Protein AF-A0AAV2HX34-F1 (afdb_monomer_lite)

InterPro domains:
  IPR000832 GPCR, family 2, secretin-like [PF00002] (2-181)
  IPR017981 GPCR, family 2-like, 7TM [PS50261] (1-190)
  IPR053231 G-protein coupled receptor LN-TM7 [PTHR45902] (2-194)

Secondary structure (DSSP, 8-state):
-HHHHHHHHHHHHHHHHHHHHHHHHHHHHHHH-------S--HHHHHHHHHHHHHHHHHHHHHHHHHHHHHHTTTS--SBSSSSSSB--HHHHIIIIIHHHHHHHHHHHHHHHHHHHHHHHHHHHTTS--S-HHHHHHHHHHHHHHHHHHHHHHHHHHHHHTT-HHHHHHHHHHHHTHHHHHHHHHTSSTTT--

Structure (mmCIF, N/CA/C/O backbone):
data_AF-A0AAV2HX34-F1
#
_entry.id   AF-A0AAV2HX34-F1
#
loop_
_atom_site.group_PDB
_atom_site.id
_atom_site.type_symbol
_atom_site.label_atom_id
_atom_site.label_alt_id
_atom_site.label_comp_id
_atom_site.label_asym_id
_atom_site.label_entity_id
_atom_site.label_seq_id
_atom_site.pdbx_PDB_ins_code
_atom_site.Cartn_x
_atom_site.Cartn_y
_atom_site.Cartn_z
_atom_site.occupancy
_atom_site.B_iso_or_equiv
_atom_site.auth_seq_id
_atom_site.auth_comp_id
_atom_site.auth_asym_id
_atom_site.auth_atom_id
_atom_site.pdbx_PDB_model_num
ATOM 1 N N . MET A 1 1 ? 6.756 8.161 -22.884 1.00 75.00 1 MET A N 1
ATOM 2 C CA . MET A 1 1 ? 5.366 8.133 -22.353 1.00 75.00 1 MET A CA 1
ATOM 3 C C . MET A 1 1 ? 5.135 6.913 -21.465 1.00 75.00 1 MET A C 1
ATOM 5 O O . MET A 1 1 ? 4.803 7.087 -20.305 1.00 75.00 1 MET A O 1
ATOM 9 N N . CYS A 1 2 ? 5.397 5.707 -21.969 1.00 82.25 2 CYS A N 1
ATOM 10 C CA . CYS A 1 2 ? 5.364 4.424 -21.249 1.00 82.25 2 CYS A CA 1
ATOM 11 C C . CYS A 1 2 ? 6.091 4.446 -19.879 1.00 82.25 2 CYS A C 1
ATOM 13 O O . CYS A 1 2 ? 5.471 4.197 -18.849 1.00 82.25 2 CYS A O 1
ATOM 15 N N . THR A 1 3 ? 7.343 4.914 -19.836 1.00 80.31 3 THR A N 1
ATOM 16 C CA . THR A 1 3 ? 8.141 5.078 -18.604 1.00 80.31 3 THR A CA 1
ATOM 17 C C . THR A 1 3 ? 7.478 5.967 -17.545 1.00 80.31 3 THR A C 1
ATOM 19 O O . THR A 1 3 ? 7.478 5.640 -16.362 1.00 80.31 3 THR A O 1
ATOM 22 N N . PHE A 1 4 ? 6.881 7.091 -17.962 1.00 83.00 4 PHE A N 1
ATOM 23 C CA . PHE A 1 4 ? 6.213 8.021 -17.050 1.00 83.00 4 PHE A CA 1
ATOM 24 C C . PHE A 1 4 ? 4.992 7.369 -16.393 1.00 83.00 4 PHE A C 1
ATOM 26 O O . PHE A 1 4 ? 4.792 7.516 -15.187 1.00 83.00 4 PHE A O 1
ATOM 33 N N . PHE A 1 5 ? 4.211 6.597 -17.157 1.00 85.25 5 PHE A N 1
ATOM 34 C CA . PHE A 1 5 ? 3.092 5.830 -16.610 1.00 85.25 5 PHE A CA 1
ATOM 35 C C . PHE A 1 5 ? 3.563 4.731 -15.651 1.00 85.25 5 PHE A C 1
ATOM 37 O O . PHE A 1 5 ? 2.946 4.551 -14.601 1.00 85.25 5 PHE A O 1
ATOM 44 N N . GLY A 1 6 ? 4.674 4.052 -15.951 1.00 83.50 6 GLY A N 1
ATOM 45 C CA . GLY A 1 6 ? 5.282 3.056 -15.064 1.00 83.50 6 GLY A CA 1
ATOM 46 C C . GLY A 1 6 ? 5.718 3.639 -13.722 1.00 83.50 6 GLY A C 1
ATOM 47 O O . GLY A 1 6 ? 5.303 3.156 -12.669 1.00 83.50 6 GLY A O 1
ATOM 48 N N . MET A 1 7 ? 6.484 4.732 -13.761 1.00 83.44 7 MET A N 1
ATOM 49 C CA . MET A 1 7 ? 6.918 5.464 -12.565 1.00 83.44 7 MET A CA 1
ATOM 50 C C . MET A 1 7 ? 5.727 5.980 -11.752 1.00 83.44 7 MET A C 1
ATOM 52 O O . MET A 1 7 ? 5.684 5.793 -10.537 1.00 83.44 7 MET A O 1
ATOM 56 N N . SER A 1 8 ? 4.735 6.580 -12.418 1.00 86.19 8 SER A N 1
ATOM 57 C CA . SER A 1 8 ? 3.526 7.084 -11.756 1.00 86.19 8 SER A CA 1
ATOM 58 C C . SER A 1 8 ? 2.742 5.959 -11.085 1.00 86.19 8 SER A C 1
ATOM 60 O O . SER A 1 8 ? 2.299 6.105 -9.949 1.00 86.19 8 SER A O 1
ATOM 62 N N . THR A 1 9 ? 2.606 4.812 -11.753 1.00 85.69 9 THR A N 1
ATOM 63 C CA . THR A 1 9 ? 1.912 3.645 -11.199 1.00 85.69 9 THR A CA 1
ATOM 64 C C . THR A 1 9 ? 2.647 3.118 -9.972 1.00 85.69 9 THR A C 1
ATOM 66 O O . THR A 1 9 ? 2.028 2.960 -8.921 1.00 85.69 9 THR A O 1
ATOM 69 N N . HIS A 1 10 ? 3.967 2.925 -10.057 1.00 85.31 10 HIS A N 1
ATOM 70 C CA . HIS A 1 10 ? 4.764 2.453 -8.923 1.00 85.31 10 HIS A CA 1
ATOM 71 C C . HIS A 1 10 ? 4.657 3.402 -7.719 1.00 85.31 10 HIS A C 1
ATOM 73 O O . HIS A 1 10 ? 4.430 2.971 -6.588 1.00 85.31 10 HIS A O 1
ATOM 79 N N . PHE A 1 11 ? 4.731 4.709 -7.973 1.00 88.38 11 PHE A N 1
ATOM 80 C CA . PHE A 1 11 ? 4.554 5.733 -6.952 1.00 88.38 11 PHE A CA 1
ATOM 81 C C . PHE A 1 11 ? 3.181 5.656 -6.273 1.00 88.38 11 PHE A C 1
ATOM 83 O O . PHE A 1 11 ? 3.107 5.652 -5.046 1.00 88.38 11 PHE A O 1
ATOM 90 N N . MET A 1 12 ? 2.096 5.561 -7.048 1.00 87.56 12 MET A N 1
ATOM 91 C CA . MET A 1 12 ? 0.729 5.490 -6.514 1.00 87.56 12 MET A CA 1
ATOM 92 C C . MET A 1 12 ? 0.505 4.242 -5.654 1.00 87.56 12 MET A C 1
ATOM 94 O O . MET A 1 12 ? -0.163 4.306 -4.622 1.00 87.56 12 MET A O 1
ATOM 98 N N . TRP A 1 13 ? 1.106 3.117 -6.038 1.00 85.06 13 TRP A N 1
ATOM 99 C CA . TRP A 1 13 ? 1.072 1.883 -5.257 1.00 85.06 13 TRP A CA 1
ATOM 100 C C . TRP A 1 13 ? 1.779 2.029 -3.907 1.00 85.06 13 TRP A C 1
ATOM 102 O O . TRP A 1 13 ? 1.183 1.778 -2.857 1.00 85.06 13 TRP A O 1
ATOM 112 N N . LEU A 1 14 ? 3.023 2.510 -3.920 1.00 84.75 14 LEU A N 1
ATOM 113 C CA . LEU A 1 14 ? 3.790 2.784 -2.703 1.00 84.75 14 LEU A CA 1
ATOM 114 C C . LEU A 1 14 ? 3.093 3.801 -1.800 1.00 84.75 14 LEU A C 1
ATOM 116 O O . LEU A 1 14 ? 3.057 3.647 -0.581 1.00 84.75 14 LEU A O 1
ATOM 120 N N . TRP A 1 15 ? 2.500 4.830 -2.393 1.00 89.44 15 TRP A N 1
ATOM 121 C CA . TRP A 1 15 ? 1.710 5.811 -1.670 1.00 89.44 15 TRP A CA 1
ATOM 122 C C . TRP A 1 15 ? 0.535 5.156 -0.947 1.00 89.44 15 TRP A C 1
ATOM 124 O O . TRP A 1 15 ? 0.342 5.373 0.252 1.00 89.44 15 TRP A O 1
ATOM 134 N N . MET A 1 16 ? -0.238 4.320 -1.644 1.00 84.62 16 MET A N 1
ATOM 135 C CA . MET A 1 16 ? -1.364 3.611 -1.041 1.00 84.62 16 MET A CA 1
ATOM 136 C C . MET A 1 16 ? -0.919 2.716 0.121 1.00 84.62 16 MET A C 1
ATOM 138 O O . MET A 1 16 ? -1.566 2.683 1.173 1.00 84.62 16 MET A O 1
ATOM 142 N N . PHE A 1 17 ? 0.223 2.051 -0.025 1.00 82.25 17 PHE A N 1
ATOM 143 C CA . PHE A 1 17 ? 0.835 1.249 1.029 1.00 82.25 17 PHE A CA 1
ATOM 144 C C . PHE A 1 17 ? 1.192 2.078 2.260 1.00 82.25 17 PHE A C 1
ATOM 146 O O . PHE A 1 17 ? 0.799 1.721 3.375 1.00 82.25 17 PHE A O 1
ATOM 153 N N . VAL A 1 18 ? 1.862 3.218 2.076 1.00 85.12 18 VAL A N 1
ATOM 154 C CA . VAL A 1 18 ? 2.224 4.102 3.190 1.00 85.12 18 VAL A CA 1
ATOM 155 C C . VAL A 1 18 ? 0.982 4.611 3.916 1.00 85.12 18 VAL A C 1
ATOM 157 O O . VAL A 1 18 ? 0.938 4.570 5.145 1.00 85.12 18 VAL A O 1
ATOM 160 N N . TRP A 1 19 ? -0.062 5.019 3.192 1.00 85.69 19 TRP A N 1
ATOM 161 C CA . TRP A 1 19 ? -1.316 5.443 3.821 1.00 85.69 19 TRP A CA 1
ATOM 162 C C . TRP A 1 19 ? -1.995 4.324 4.590 1.00 85.69 19 TRP A C 1
ATOM 164 O O . TRP A 1 19 ? -2.431 4.533 5.721 1.00 85.69 19 TRP A O 1
ATOM 174 N N . THR A 1 20 ? -2.019 3.120 4.026 1.00 79.12 20 THR A N 1
ATOM 175 C CA . THR A 1 20 ? -2.570 1.949 4.707 1.00 79.12 20 THR A CA 1
ATOM 176 C C . THR A 1 20 ? -1.810 1.666 6.008 1.00 79.12 20 THR A C 1
ATOM 178 O O . THR A 1 20 ? -2.428 1.449 7.052 1.00 79.12 20 THR A O 1
ATOM 181 N N . PHE A 1 21 ? -0.477 1.755 5.987 1.00 80.25 21 PHE A N 1
ATOM 182 C CA . PHE A 1 21 ? 0.357 1.609 7.179 1.00 80.25 21 PHE A CA 1
ATOM 183 C C . PHE A 1 21 ? 0.103 2.713 8.218 1.00 80.25 21 PHE A C 1
ATOM 185 O O . PHE A 1 21 ? -0.076 2.414 9.399 1.00 80.25 21 PHE A O 1
ATOM 192 N N . ILE A 1 22 ? 0.029 3.982 7.799 1.00 82.25 22 ILE A N 1
ATOM 193 C CA . ILE A 1 22 ? -0.263 5.126 8.680 1.00 82.25 22 ILE A CA 1
ATOM 194 C C . ILE A 1 22 ? -1.635 4.969 9.344 1.00 82.25 22 ILE A C 1
ATOM 196 O O . ILE A 1 22 ? -1.757 5.183 10.556 1.00 82.25 22 ILE A O 1
ATOM 200 N N . CYS A 1 23 ? -2.664 4.578 8.586 1.00 77.31 23 CYS A N 1
ATOM 201 C CA . CYS A 1 23 ? -4.001 4.311 9.113 1.00 77.31 23 CYS A CA 1
ATOM 202 C C . CYS A 1 23 ? -3.958 3.216 10.186 1.00 77.31 23 CYS A C 1
ATOM 204 O O . CYS A 1 23 ? -4.472 3.404 11.290 1.00 77.31 23 CYS A O 1
ATOM 206 N N . SER A 1 24 ? -3.267 2.115 9.904 1.00 74.38 24 SER A N 1
ATOM 207 C CA . SER A 1 24 ? -3.097 0.992 10.825 1.00 74.38 24 SER A CA 1
ATOM 208 C C . SER A 1 24 ? -2.296 1.343 12.082 1.00 74.38 24 SER A C 1
ATOM 210 O O . SER A 1 24 ? -2.693 0.986 13.192 1.00 74.38 24 SER A O 1
ATOM 212 N N . ALA A 1 25 ? -1.217 2.116 11.957 1.00 75.81 25 ALA A N 1
ATOM 213 C CA . ALA A 1 25 ? -0.435 2.601 13.092 1.00 75.81 25 ALA A CA 1
ATOM 214 C C . ALA A 1 25 ? -1.239 3.574 13.969 1.00 75.81 25 ALA A C 1
ATOM 216 O O . ALA A 1 25 ? -1.203 3.487 15.199 1.00 75.81 25 ALA A O 1
ATOM 217 N N . SER A 1 26 ? -1.998 4.480 13.349 1.00 76.00 26 SER A N 1
ATOM 218 C CA . SER A 1 26 ? -2.889 5.406 14.058 1.00 76.00 26 SER A CA 1
ATOM 219 C C . SER A 1 26 ? -3.957 4.639 14.834 1.00 76.00 26 SER A C 1
ATOM 221 O O . SER A 1 26 ? -4.207 4.921 16.005 1.00 76.00 26 SER A O 1
ATOM 223 N N . MET A 1 27 ? -4.515 3.599 14.216 1.00 69.25 27 MET A N 1
ATOM 224 C CA . MET A 1 27 ? -5.469 2.698 14.845 1.00 69.25 27 MET A CA 1
ATOM 225 C C . MET A 1 27 ? -4.840 1.950 16.032 1.00 69.25 27 MET A C 1
ATOM 227 O O . MET A 1 27 ? -5.397 1.964 17.130 1.00 69.25 27 MET A O 1
ATOM 231 N N . PHE A 1 28 ? -3.649 1.365 15.865 1.00 69.62 28 PHE A N 1
ATOM 232 C CA . PHE A 1 28 ? -2.922 0.698 16.951 1.00 69.62 28 PHE A CA 1
ATOM 233 C C . PHE A 1 28 ? -2.648 1.635 18.133 1.00 69.62 28 PHE A C 1
ATOM 235 O O . PHE A 1 28 ? -2.811 1.238 19.287 1.00 69.62 28 PHE A O 1
ATOM 242 N N . ARG A 1 29 ? -2.289 2.897 17.868 1.00 70.12 29 ARG A N 1
ATOM 243 C CA . ARG A 1 29 ? -2.102 3.911 18.916 1.00 70.12 29 ARG A CA 1
ATOM 244 C C . ARG A 1 29 ? -3.389 4.162 19.695 1.00 70.12 29 ARG A C 1
ATOM 246 O O . ARG A 1 29 ? -3.337 4.160 20.919 1.00 70.12 29 ARG A O 1
ATOM 253 N N . VAL A 1 30 ? -4.532 4.293 19.019 1.00 66.81 30 VAL A N 1
ATOM 254 C CA . VAL A 1 30 ? -5.846 4.431 19.679 1.00 66.81 30 VAL A CA 1
ATOM 255 C C . VAL A 1 30 ? -6.183 3.197 20.530 1.00 66.81 30 VAL A C 1
ATOM 257 O O . VAL A 1 30 ? -6.793 3.322 21.589 1.00 66.81 30 VAL A O 1
ATOM 260 N N . PHE A 1 31 ? -5.757 2.000 20.118 1.00 60.56 31 PHE A N 1
ATOM 261 C CA . PHE A 1 31 ? -5.993 0.766 20.875 1.00 60.56 31 PHE A CA 1
ATOM 262 C C . PHE A 1 31 ? -5.104 0.563 22.096 1.00 60.56 31 PHE A C 1
ATOM 264 O O . PHE A 1 31 ? -5.559 -0.044 23.078 1.00 60.56 31 PHE A O 1
ATOM 271 N N . THR A 1 32 ? -3.839 0.959 21.984 1.00 63.44 32 THR A N 1
ATOM 272 C CA . THR A 1 32 ? -2.785 0.663 22.960 1.00 63.44 32 THR A CA 1
ATOM 273 C C . THR A 1 32 ? -2.617 1.800 23.957 1.00 63.44 32 THR A C 1
ATOM 275 O O . THR A 1 32 ? -2.363 1.549 25.135 1.00 63.44 32 THR A O 1
ATOM 278 N N . ALA A 1 33 ? -2.833 3.048 23.539 1.00 55.84 33 ALA A N 1
ATOM 279 C CA . ALA A 1 33 ? -2.846 4.166 24.463 1.00 55.84 33 ALA A CA 1
ATOM 280 C C . ALA A 1 33 ? -4.128 4.117 25.311 1.00 55.84 33 ALA A C 1
ATOM 282 O O . ALA A 1 33 ? -5.221 4.420 24.837 1.00 55.84 33 ALA A O 1
ATOM 283 N N . LYS A 1 34 ? -3.997 3.781 26.603 1.00 46.34 34 LYS A N 1
ATOM 284 C CA . LYS A 1 34 ? -4.930 4.296 27.616 1.00 46.34 34 LYS A CA 1
ATOM 285 C C . LYS A 1 34 ? -4.840 5.812 27.510 1.00 46.34 34 LYS A C 1
ATOM 287 O O . LYS A 1 34 ? -3.775 6.346 27.794 1.00 46.34 34 LYS A O 1
ATOM 292 N N . THR A 1 35 ? -5.900 6.450 27.021 1.00 49.56 35 THR A N 1
ATOM 293 C CA . THR A 1 35 ? -6.101 7.896 26.882 1.00 49.56 35 THR A CA 1
ATOM 294 C C . THR A 1 35 ? -5.037 8.729 27.597 1.00 49.56 35 THR A C 1
ATOM 296 O O . THR A 1 35 ? -5.193 9.081 28.762 1.00 49.56 35 THR A O 1
ATOM 299 N N . ARG A 1 36 ? -3.948 9.066 26.906 1.00 40.72 36 ARG A N 1
ATOM 300 C CA . ARG A 1 36 ? -3.161 10.231 27.285 1.00 40.72 36 ARG A CA 1
ATOM 301 C C . ARG A 1 36 ? -3.469 11.255 26.225 1.00 40.72 36 ARG A C 1
ATOM 303 O O . ARG A 1 36 ? -3.027 11.116 25.090 1.00 40.72 36 ARG A O 1
ATOM 310 N N . SER A 1 37 ? -4.322 12.200 26.615 1.00 48.31 37 SER A N 1
ATOM 311 C CA . SER A 1 37 ? -4.461 13.510 25.994 1.00 48.31 37 SER A CA 1
ATOM 312 C C . SER A 1 37 ? -3.089 13.937 25.469 1.00 48.31 37 SER A C 1
ATOM 314 O O . SER A 1 37 ? -2.202 14.317 26.234 1.00 48.31 37 SER A O 1
ATOM 316 N N . SER A 1 38 ? -2.865 13.737 24.172 1.00 44.16 38 SER A N 1
ATOM 317 C CA . SER A 1 38 ? -1.790 14.415 23.473 1.00 44.16 38 SER A CA 1
ATOM 318 C C . SER A 1 38 ? -2.311 15.829 23.372 1.00 44.16 38 SER A C 1
ATOM 320 O O . SER A 1 38 ? -3.324 16.043 22.707 1.00 44.16 38 SER A O 1
ATOM 322 N N . GLY A 1 39 ? -1.695 16.730 24.136 1.00 47.06 39 GLY A N 1
ATOM 323 C CA . GLY A 1 39 ? -2.129 18.110 24.287 1.00 47.06 39 GLY A CA 1
ATOM 324 C C . GLY A 1 39 ? -2.400 18.787 22.949 1.00 47.06 39 GLY A C 1
ATOM 325 O O . GLY A 1 39 ? -1.987 18.296 21.900 1.00 47.06 39 GLY A O 1
ATOM 326 N N . ALA A 1 40 ? -3.093 19.921 23.027 1.00 46.84 40 ALA A N 1
ATOM 327 C CA . ALA A 1 40 ? -3.495 20.814 21.943 1.00 46.84 40 ALA A CA 1
ATOM 328 C C . ALA A 1 40 ? -2.313 21.403 21.130 1.00 46.84 40 ALA A C 1
ATOM 330 O O . ALA A 1 40 ? -2.232 22.601 20.889 1.00 46.84 40 ALA A O 1
ATOM 331 N N . GLY A 1 41 ? -1.366 20.566 20.715 1.00 61.41 41 GLY A N 1
ATOM 332 C CA . GLY A 1 41 ? -0.416 20.836 19.659 1.00 61.41 41 GLY A CA 1
ATOM 333 C C . GLY A 1 41 ? -1.135 20.726 18.322 1.00 61.41 41 GLY A C 1
ATOM 334 O O . GLY A 1 41 ? -1.946 19.827 18.103 1.00 61.41 41 GLY A O 1
ATOM 335 N N . ASN A 1 42 ? -0.842 21.683 17.452 1.00 73.56 42 ASN A N 1
ATOM 336 C CA . ASN A 1 42 ? -1.535 21.974 16.205 1.00 73.56 42 ASN A CA 1
ATOM 337 C C . ASN A 1 42 ? -1.764 20.704 15.347 1.00 73.56 42 ASN A C 1
ATOM 339 O O . ASN A 1 42 ? -0.855 20.235 14.656 1.00 73.56 42 ASN A O 1
ATOM 343 N N . ALA A 1 43 ? -2.973 20.125 15.403 1.00 75.44 43 ALA A N 1
ATOM 344 C CA . ALA A 1 43 ? -3.340 18.890 14.698 1.00 75.44 43 ALA A CA 1
ATOM 345 C C . ALA A 1 43 ? -3.067 18.993 13.189 1.00 75.44 43 ALA A C 1
ATOM 347 O O . ALA A 1 43 ? -2.610 18.036 12.564 1.00 75.44 43 ALA A O 1
ATOM 348 N N . THR A 1 44 ? -3.239 20.193 12.635 1.00 77.31 44 THR A N 1
ATOM 349 C CA . THR A 1 44 ? -2.895 20.551 11.259 1.00 77.31 44 THR A CA 1
ATOM 350 C C . THR A 1 44 ? -1.421 20.295 10.950 1.00 77.31 44 THR A C 1
ATOM 352 O O . THR A 1 44 ? -1.104 19.677 9.941 1.00 77.31 44 THR A O 1
ATOM 355 N N . THR A 1 45 ? -0.496 20.680 11.835 1.00 82.06 45 THR A N 1
ATOM 356 C CA . THR A 1 45 ? 0.944 20.439 11.643 1.00 82.06 45 THR A CA 1
ATOM 357 C C . THR A 1 45 ? 1.283 18.949 11.683 1.00 82.06 45 THR A C 1
ATOM 359 O O . THR A 1 45 ? 2.140 18.495 10.929 1.00 82.06 45 THR A O 1
ATOM 362 N N . HIS A 1 46 ? 0.611 18.167 12.533 1.00 81.62 46 HIS A N 1
ATOM 363 C CA . HIS A 1 46 ? 0.798 16.715 12.575 1.00 81.62 46 HIS A CA 1
ATOM 364 C C . HIS A 1 46 ? 0.271 16.036 11.302 1.00 81.62 46 HIS A C 1
ATOM 366 O O . HIS A 1 46 ? 0.951 15.177 10.742 1.00 81.62 46 HIS A O 1
ATOM 372 N N . LEU A 1 47 ? -0.900 16.453 10.809 1.00 82.62 47 LEU A N 1
ATOM 373 C CA . LEU A 1 47 ? -1.460 15.968 9.546 1.00 82.62 47 LEU A CA 1
ATOM 374 C C . LEU A 1 47 ? -0.560 16.317 8.359 1.00 82.62 47 LEU A C 1
ATOM 376 O O . LEU A 1 47 ? -0.233 15.429 7.579 1.00 82.62 47 LEU A O 1
ATOM 380 N N . ILE A 1 48 ? -0.091 17.566 8.264 1.00 84.69 48 ILE A N 1
ATOM 381 C CA . ILE A 1 48 ? 0.842 17.991 7.211 1.00 84.69 48 ILE A CA 1
ATOM 382 C C . ILE A 1 48 ? 2.108 17.134 7.253 1.00 84.69 48 ILE A C 1
ATOM 384 O O . ILE A 1 48 ? 2.501 16.598 6.227 1.00 84.69 48 ILE A O 1
ATOM 388 N N . LYS A 1 49 ? 2.705 16.913 8.433 1.00 86.56 49 LYS A N 1
ATOM 389 C CA . LYS A 1 49 ? 3.890 16.049 8.562 1.00 86.56 49 LYS A CA 1
ATOM 390 C C . LYS A 1 49 ? 3.638 14.621 8.073 1.00 86.56 49 LYS A C 1
ATOM 392 O O . LYS A 1 49 ? 4.499 14.070 7.396 1.00 86.56 49 LYS A O 1
ATOM 3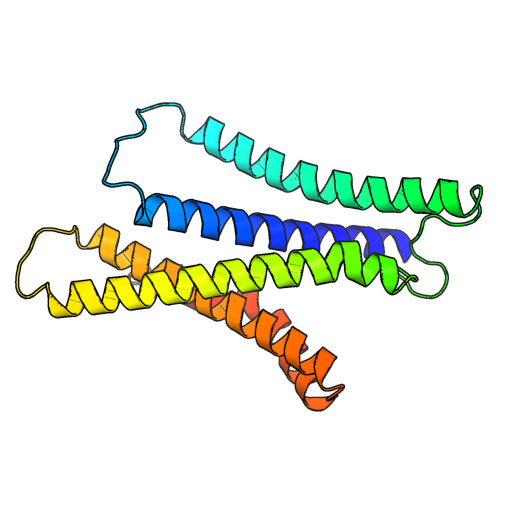97 N N . LEU A 1 50 ? 2.486 14.026 8.394 1.00 85.62 50 LEU A N 1
ATOM 398 C CA . LEU A 1 50 ? 2.131 12.683 7.919 1.00 85.62 50 LEU A CA 1
ATOM 399 C C . LEU A 1 50 ? 1.944 12.641 6.401 1.00 85.62 50 LEU A C 1
ATOM 401 O O . LEU A 1 50 ? 2.463 11.734 5.757 1.00 85.62 50 LEU A O 1
ATOM 405 N N . VAL A 1 51 ? 1.253 13.632 5.831 1.00 87.62 51 VAL A N 1
ATOM 406 C CA . VAL A 1 51 ? 1.057 13.752 4.380 1.00 87.62 51 VAL A CA 1
ATOM 407 C C . VAL A 1 51 ? 2.405 13.925 3.680 1.00 87.62 51 VAL A C 1
ATOM 409 O O . VAL A 1 51 ? 2.716 13.166 2.765 1.00 87.62 51 VAL A O 1
ATOM 412 N N . THR A 1 52 ? 3.252 14.841 4.152 1.00 87.19 52 THR A N 1
ATOM 413 C CA . THR A 1 52 ? 4.602 15.046 3.611 1.00 87.19 52 THR A CA 1
ATOM 414 C C . THR A 1 52 ? 5.443 13.774 3.714 1.00 87.19 52 THR A C 1
ATOM 416 O O . THR A 1 52 ? 6.093 13.396 2.746 1.00 87.19 52 THR A O 1
ATOM 419 N N . LEU A 1 53 ? 5.402 13.057 4.841 1.00 86.69 53 LEU A N 1
ATOM 420 C CA . LEU A 1 53 ? 6.123 11.790 4.989 1.00 86.69 53 LEU A CA 1
ATOM 421 C C . LEU A 1 53 ? 5.603 10.721 4.013 1.00 86.69 53 LEU A C 1
ATOM 423 O O . LEU A 1 53 ? 6.398 9.990 3.425 1.00 86.69 53 LEU A O 1
ATOM 427 N N . SER A 1 54 ? 4.282 10.669 3.805 1.00 88.50 54 SER A N 1
ATOM 428 C CA . SER A 1 54 ? 3.641 9.737 2.869 1.00 88.50 54 SER A CA 1
ATOM 429 C C . SER A 1 54 ? 3.976 9.998 1.404 1.00 88.50 54 SER A C 1
ATOM 431 O O . SER A 1 54 ? 3.907 9.080 0.601 1.00 88.50 54 SER A O 1
ATOM 433 N N . LEU A 1 55 ? 4.362 11.233 1.083 1.00 89.31 55 LEU A N 1
ATOM 434 C CA . LEU A 1 55 ? 4.817 11.693 -0.228 1.00 89.31 55 LEU A CA 1
ATOM 435 C C . LEU A 1 55 ? 6.293 11.380 -0.463 1.00 89.31 55 LEU A C 1
ATOM 437 O O . LEU A 1 55 ? 6.686 10.852 -1.503 1.00 89.31 55 LEU A O 1
ATOM 441 N N . VAL A 1 56 ? 7.114 11.736 0.525 1.00 88.69 56 VAL A N 1
ATOM 442 C CA . VAL A 1 56 ? 8.571 11.668 0.430 1.00 88.69 56 VAL A CA 1
ATOM 443 C C . VAL A 1 56 ? 9.041 10.220 0.367 1.00 88.69 56 VAL A C 1
ATOM 445 O O . VAL A 1 56 ? 9.926 9.911 -0.423 1.00 88.69 56 VAL A O 1
ATOM 448 N N . PHE A 1 57 ? 8.441 9.314 1.144 1.00 86.12 57 PHE A N 1
ATOM 449 C CA . PHE A 1 57 ? 8.874 7.916 1.162 1.00 86.12 57 PHE A CA 1
ATOM 450 C C . PHE A 1 57 ? 8.718 7.213 -0.207 1.00 86.12 57 PHE A C 1
ATOM 452 O O . PHE A 1 57 ? 9.723 6.713 -0.714 1.00 86.12 57 PHE A O 1
ATOM 459 N N . PRO A 1 58 ? 7.543 7.222 -0.873 1.00 87.44 58 PRO A N 1
ATOM 460 C CA . PRO A 1 58 ? 7.398 6.684 -2.227 1.00 87.44 58 PRO A CA 1
ATOM 461 C C . PRO A 1 58 ? 8.322 7.351 -3.248 1.00 87.44 58 PRO A C 1
ATOM 463 O O . PRO A 1 58 ? 8.910 6.661 -4.079 1.00 87.44 58 PRO A O 1
ATOM 466 N N . ALA A 1 59 ? 8.493 8.676 -3.172 1.00 88.56 59 ALA A N 1
ATOM 467 C CA . ALA A 1 59 ? 9.381 9.407 -4.075 1.00 88.56 59 ALA A CA 1
ATOM 468 C C . ALA A 1 59 ? 10.844 8.958 -3.926 1.00 88.56 59 ALA A C 1
ATOM 470 O O . ALA A 1 59 ? 11.526 8.750 -4.927 1.00 88.56 59 ALA A O 1
ATOM 471 N N . LEU A 1 60 ? 11.310 8.757 -2.688 1.00 88.06 60 LEU A N 1
ATOM 472 C CA . LEU A 1 60 ? 12.657 8.259 -2.405 1.00 88.06 60 LEU A CA 1
ATOM 473 C C . LEU A 1 60 ? 12.867 6.837 -2.927 1.00 88.06 60 LEU A C 1
ATOM 475 O O . LEU A 1 60 ? 13.920 6.562 -3.493 1.00 88.06 60 LEU A O 1
ATOM 479 N N . VAL A 1 61 ? 11.882 5.947 -2.780 1.00 86.19 61 VAL A N 1
ATOM 480 C CA . VAL A 1 61 ? 11.977 4.573 -3.304 1.00 86.19 61 VAL A CA 1
ATOM 481 C C . VAL A 1 61 ? 12.051 4.579 -4.830 1.00 86.19 61 VAL A C 1
ATOM 483 O O . VAL A 1 61 ? 12.928 3.931 -5.396 1.00 86.19 61 VAL A O 1
ATOM 486 N N . VAL A 1 62 ? 11.193 5.347 -5.510 1.00 86.81 62 VAL A N 1
ATOM 487 C CA . VAL A 1 62 ? 11.242 5.468 -6.978 1.00 86.81 62 VAL A CA 1
ATOM 488 C C . VAL A 1 62 ? 12.581 6.056 -7.429 1.00 86.81 62 VAL A C 1
ATOM 490 O O . VAL A 1 62 ? 13.198 5.517 -8.347 1.00 86.81 62 VAL A O 1
ATOM 493 N N . ALA A 1 63 ? 13.076 7.100 -6.757 1.00 86.75 63 ALA A N 1
ATOM 494 C CA . ALA A 1 63 ? 14.379 7.689 -7.052 1.00 86.75 63 ALA A CA 1
ATOM 495 C C . ALA A 1 63 ? 15.529 6.690 -6.849 1.00 86.75 63 ALA A C 1
ATOM 497 O O . ALA A 1 63 ? 16.410 6.609 -7.700 1.00 86.75 63 ALA A O 1
ATOM 498 N N . ALA A 1 64 ? 15.501 5.899 -5.772 1.00 86.06 64 ALA A N 1
ATOM 499 C CA . ALA A 1 64 ? 16.496 4.864 -5.496 1.00 86.06 64 ALA A CA 1
ATOM 500 C C . ALA A 1 64 ? 16.496 3.754 -6.557 1.00 86.06 64 ALA A C 1
ATOM 502 O O . ALA A 1 64 ? 17.558 3.267 -6.935 1.00 86.06 64 ALA A O 1
ATOM 503 N N . VAL A 1 65 ? 15.323 3.378 -7.076 1.00 84.00 65 VAL A N 1
ATOM 504 C CA . VAL A 1 65 ? 15.221 2.424 -8.190 1.00 84.00 65 VAL A CA 1
ATOM 505 C C . VAL A 1 65 ? 15.862 2.989 -9.454 1.00 84.00 65 VAL A C 1
ATOM 507 O O . VAL A 1 65 ? 16.633 2.286 -10.107 1.00 84.00 65 VAL A O 1
ATOM 510 N N . VAL A 1 66 ? 15.575 4.251 -9.786 1.00 83.12 66 VAL A N 1
ATOM 511 C CA . VAL A 1 66 ? 16.133 4.904 -10.978 1.00 83.12 66 VAL A CA 1
ATOM 512 C C . VAL A 1 66 ? 17.650 5.023 -10.872 1.00 83.12 66 VAL A C 1
ATOM 514 O O . VAL A 1 66 ? 18.356 4.616 -11.790 1.00 83.12 66 VAL A O 1
ATOM 517 N N . THR A 1 67 ? 18.169 5.536 -9.754 1.00 85.00 67 THR A N 1
ATOM 518 C CA . THR A 1 67 ? 19.616 5.710 -9.570 1.00 85.00 67 THR A CA 1
ATOM 519 C C . THR A 1 67 ? 20.335 4.371 -9.478 1.00 85.00 67 THR A C 1
ATOM 521 O O . THR A 1 67 ? 21.348 4.186 -10.145 1.00 85.00 67 THR A O 1
ATOM 524 N N . GLY A 1 68 ? 19.797 3.411 -8.721 1.00 81.69 68 GLY A N 1
ATOM 525 C CA . GLY A 1 68 ? 20.368 2.071 -8.594 1.00 81.69 68 GLY A CA 1
ATOM 526 C C . GLY A 1 68 ? 20.464 1.349 -9.936 1.00 81.69 68 GLY A C 1
ATOM 527 O O . GLY A 1 68 ? 21.516 0.805 -10.259 1.00 81.69 68 GLY A O 1
ATOM 528 N N . SER A 1 69 ? 19.407 1.414 -10.750 1.00 81.94 69 SER A N 1
ATOM 529 C CA . SER A 1 69 ? 19.402 0.813 -12.092 1.00 81.94 69 SER A CA 1
ATOM 530 C C . SER A 1 69 ? 20.362 1.536 -13.039 1.00 81.94 69 SER A C 1
ATOM 532 O O . SER A 1 69 ? 21.121 0.892 -13.756 1.00 81.94 69 SER A O 1
ATOM 534 N N . TYR A 1 70 ? 20.404 2.870 -12.976 1.00 82.56 70 TYR A N 1
ATOM 535 C CA . TYR A 1 70 ? 21.312 3.677 -13.788 1.00 82.56 70 TYR A CA 1
ATOM 536 C C . TYR A 1 70 ? 22.784 3.349 -13.514 1.00 82.56 70 TYR A C 1
ATOM 538 O O . TYR A 1 70 ? 23.559 3.161 -14.450 1.00 82.56 70 TYR A O 1
ATOM 546 N N . PHE A 1 71 ? 23.181 3.230 -12.243 1.00 83.62 71 PHE A N 1
ATOM 547 C CA . PHE A 1 71 ? 24.554 2.864 -11.888 1.00 83.62 71 PHE A CA 1
ATOM 548 C C . PHE A 1 71 ? 24.872 1.399 -12.205 1.00 83.62 71 PHE A C 1
ATOM 550 O O . PHE A 1 71 ? 25.953 1.118 -12.721 1.00 83.62 71 PHE A O 1
ATOM 557 N N . ALA A 1 72 ? 23.941 0.477 -11.943 1.00 80.06 72 ALA A N 1
ATOM 558 C CA . ALA A 1 72 ? 24.140 -0.951 -12.191 1.00 80.06 72 ALA A CA 1
ATOM 559 C C . ALA A 1 72 ? 24.339 -1.271 -13.680 1.00 80.06 72 ALA A C 1
ATOM 561 O O . ALA A 1 72 ? 25.145 -2.137 -14.012 1.00 80.06 72 ALA A O 1
ATOM 562 N N . THR A 1 73 ? 23.664 -0.541 -14.572 1.00 78.38 73 THR A N 1
ATOM 563 C CA . THR A 1 73 ? 23.756 -0.748 -16.025 1.00 78.38 73 THR A CA 1
ATOM 564 C C . THR A 1 73 ? 24.659 0.286 -16.714 1.00 78.38 73 THR A C 1
ATOM 566 O O . THR A 1 73 ? 24.554 0.491 -17.921 1.00 78.38 73 THR A O 1
ATOM 569 N N . SER A 1 74 ? 25.524 0.984 -15.962 1.00 79.75 74 SER A N 1
ATOM 570 C CA . SER A 1 74 ? 26.448 2.012 -16.486 1.00 79.75 74 SER A CA 1
ATOM 571 C C . SER A 1 74 ? 25.775 3.055 -17.398 1.00 79.75 74 SER A C 1
ATOM 573 O O . SER A 1 74 ? 26.344 3.498 -18.392 1.00 79.75 74 SER A O 1
ATOM 575 N N . GLY A 1 75 ? 24.543 3.443 -17.065 1.00 72.75 75 GLY A N 1
ATOM 576 C CA . GLY A 1 75 ? 23.755 4.438 -17.789 1.00 72.75 75 GLY A CA 1
ATOM 577 C C . GLY A 1 75 ? 22.912 3.906 -18.949 1.00 72.75 75 GLY A C 1
ATOM 578 O O . GLY A 1 75 ? 22.192 4.688 -19.562 1.00 72.75 75 GLY A O 1
ATOM 579 N N . ALA A 1 76 ? 22.940 2.602 -19.240 1.00 72.06 76 ALA A N 1
ATOM 580 C CA . ALA A 1 76 ? 22.153 2.047 -20.341 1.00 72.06 76 ALA A CA 1
ATOM 581 C C . ALA A 1 76 ? 20.652 1.930 -20.018 1.00 72.06 76 ALA A C 1
ATOM 583 O O . ALA A 1 76 ? 19.832 1.945 -20.932 1.00 72.06 76 ALA A O 1
ATOM 584 N N . GLN A 1 77 ? 20.275 1.817 -18.736 1.00 76.69 77 GLN A N 1
ATOM 585 C CA . GLN A 1 77 ? 18.885 1.602 -18.324 1.00 76.69 77 GLN A CA 1
ATOM 586 C C . GLN A 1 77 ? 18.531 2.352 -17.040 1.00 76.69 77 GLN A C 1
ATOM 588 O O . GLN A 1 77 ? 19.323 2.454 -16.111 1.00 76.69 77 GLN A O 1
ATOM 593 N N . ILE A 1 78 ? 17.291 2.835 -16.974 1.00 71.94 78 ILE A N 1
ATOM 594 C CA . ILE A 1 78 ? 16.726 3.554 -15.818 1.00 71.94 78 ILE A CA 1
ATOM 595 C C . ILE A 1 78 ? 15.824 2.669 -14.941 1.00 71.94 78 ILE A C 1
ATOM 597 O O . ILE A 1 78 ? 15.219 3.159 -13.990 1.00 71.94 78 ILE A O 1
ATOM 601 N N . GLY A 1 79 ? 15.712 1.374 -15.266 1.00 70.75 79 GLY A N 1
ATOM 602 C CA . GLY A 1 79 ? 14.896 0.393 -14.535 1.00 70.75 79 GLY A CA 1
ATOM 603 C C . GLY A 1 79 ? 13.397 0.401 -14.866 1.00 70.75 79 GLY A C 1
ATOM 604 O O . GLY A 1 79 ? 12.646 -0.360 -14.260 1.00 70.75 79 GLY A O 1
ATOM 605 N N . TYR A 1 80 ? 12.962 1.238 -15.815 1.00 77.81 80 TYR A N 1
ATOM 606 C CA . TYR A 1 80 ? 11.576 1.337 -16.285 1.00 77.81 80 TYR A CA 1
ATOM 607 C C . TYR A 1 80 ? 11.528 1.478 -17.808 1.00 77.81 80 TYR A C 1
ATOM 609 O O . TYR A 1 80 ? 12.215 2.347 -18.352 1.00 77.81 80 TYR A O 1
ATOM 617 N N . GLY A 1 81 ? 10.624 0.751 -18.471 1.00 70.88 81 GLY A N 1
ATOM 618 C CA . GLY A 1 81 ? 10.276 1.016 -19.869 1.00 70.88 81 GLY A CA 1
ATOM 619 C C . GLY A 1 81 ? 11.214 0.413 -20.914 1.00 70.88 81 GLY A C 1
ATOM 620 O O . GLY A 1 81 ? 11.306 1.007 -21.987 1.00 70.88 81 GLY A O 1
ATOM 621 N N . ASP A 1 82 ? 11.906 -0.692 -20.616 1.00 71.38 82 ASP A N 1
ATOM 622 C CA . ASP A 1 82 ? 12.784 -1.383 -21.572 1.00 71.38 82 ASP A CA 1
ATOM 623 C C . ASP A 1 82 ? 12.017 -2.480 -22.335 1.00 71.38 82 ASP A C 1
ATOM 625 O O . ASP A 1 82 ? 11.844 -2.378 -23.549 1.00 71.38 82 ASP A O 1
ATOM 629 N N . ALA A 1 83 ? 11.453 -3.473 -21.635 1.00 66.75 83 ALA A N 1
ATOM 630 C CA . ALA A 1 83 ? 10.636 -4.541 -22.236 1.00 66.75 83 ALA A CA 1
ATOM 631 C C . ALA A 1 83 ? 9.131 -4.379 -21.953 1.00 66.75 83 ALA A C 1
ATOM 633 O O . ALA A 1 83 ? 8.287 -4.692 -22.795 1.00 66.75 83 ALA A O 1
ATOM 634 N N . GLN A 1 84 ? 8.782 -3.873 -20.774 1.00 70.69 84 GLN A N 1
ATOM 635 C CA . GLN A 1 84 ? 7.435 -3.521 -20.339 1.00 70.69 84 GLN A CA 1
ATOM 636 C C . GLN A 1 84 ? 7.417 -2.058 -19.896 1.00 70.69 84 GLN A C 1
ATOM 638 O O . GLN A 1 84 ? 8.423 -1.499 -19.470 1.00 70.69 84 GLN A O 1
ATOM 643 N N . CYS A 1 85 ? 6.245 -1.415 -19.907 1.00 73.12 85 CYS A N 1
ATOM 644 C CA . CYS A 1 85 ? 6.126 -0.048 -19.374 1.00 73.12 85 CYS A CA 1
ATOM 645 C C . CYS A 1 85 ? 6.392 0.071 -17.873 1.00 73.12 85 CYS A C 1
ATOM 647 O O . CYS A 1 85 ? 6.484 1.186 -17.360 1.00 73.12 85 CYS A O 1
ATOM 649 N N . TYR A 1 86 ? 6.486 -1.058 -17.177 1.00 72.31 86 TYR A N 1
ATOM 650 C CA . TYR A 1 86 ? 6.712 -1.146 -15.745 1.00 72.31 86 TYR A CA 1
ATOM 651 C C . TYR A 1 86 ? 8.169 -1.536 -15.432 1.00 72.31 86 TYR A C 1
ATOM 653 O O . TYR A 1 86 ? 9.043 -1.400 -16.283 1.00 72.31 86 TYR A O 1
ATOM 661 N N . LEU A 1 87 ? 8.453 -1.942 -14.191 1.00 70.38 87 LEU A N 1
ATOM 662 C CA . LEU A 1 87 ? 9.758 -2.488 -13.828 1.00 70.38 87 LEU A CA 1
ATOM 663 C C . LEU A 1 87 ? 9.980 -3.813 -14.560 1.00 70.38 87 LEU A C 1
ATOM 665 O O . LEU A 1 87 ? 9.162 -4.720 -14.445 1.00 70.38 87 LEU A O 1
ATOM 669 N N . ASP A 1 88 ? 11.107 -3.934 -15.252 1.00 66.00 88 ASP A N 1
ATOM 670 C CA . ASP A 1 88 ? 11.433 -5.137 -16.030 1.00 66.00 88 ASP A CA 1
ATOM 671 C C . ASP A 1 88 ? 12.127 -6.225 -15.200 1.00 66.00 88 ASP A C 1
ATOM 673 O O . ASP A 1 88 ? 12.172 -7.389 -15.590 1.00 66.00 88 ASP A O 1
ATOM 677 N N . SER A 1 89 ? 12.644 -5.872 -14.018 1.00 73.44 89 SER A N 1
ATOM 678 C CA . SER A 1 89 ? 13.313 -6.826 -13.134 1.00 73.44 89 SER A CA 1
ATOM 679 C C . SER A 1 89 ? 12.346 -7.395 -12.087 1.00 73.44 89 SER A C 1
ATOM 681 O O . SER A 1 89 ? 11.893 -6.647 -11.210 1.00 73.44 89 SER A O 1
ATOM 683 N N . PRO A 1 90 ? 12.081 -8.719 -12.085 1.00 70.69 90 PRO A N 1
ATOM 684 C CA . PRO A 1 90 ? 11.234 -9.357 -11.075 1.00 70.69 90 PRO A CA 1
ATOM 685 C C . PRO A 1 90 ? 11.807 -9.203 -9.661 1.00 70.69 90 PRO A C 1
ATOM 687 O O . PRO A 1 90 ? 11.056 -9.149 -8.690 1.00 70.69 90 PRO A O 1
ATOM 690 N N . LEU A 1 91 ? 13.130 -9.052 -9.535 1.00 74.75 91 LEU A N 1
ATOM 691 C CA . LEU A 1 91 ? 13.793 -8.788 -8.260 1.00 74.75 91 LEU A CA 1
ATOM 692 C C . LEU A 1 91 ? 13.468 -7.385 -7.729 1.00 74.75 91 LEU A C 1
ATOM 694 O O . LEU A 1 91 ? 13.156 -7.238 -6.546 1.00 74.75 91 LEU A O 1
ATOM 698 N N . LEU A 1 92 ? 13.475 -6.361 -8.590 1.00 75.81 92 LEU A N 1
ATOM 699 C CA . LEU A 1 92 ? 13.059 -5.014 -8.191 1.00 75.81 92 LEU A CA 1
ATOM 700 C C . LEU A 1 92 ? 11.577 -4.992 -7.811 1.00 75.81 92 LEU A C 1
ATOM 702 O O . LEU A 1 92 ? 11.238 -4.412 -6.781 1.00 75.81 92 LEU A O 1
ATOM 706 N N . ILE A 1 93 ? 10.706 -5.651 -8.582 1.00 77.12 93 ILE A N 1
ATOM 707 C CA . ILE A 1 93 ? 9.280 -5.782 -8.238 1.00 77.12 93 ILE A CA 1
ATOM 708 C C . ILE A 1 93 ? 9.128 -6.461 -6.870 1.00 77.12 93 ILE A C 1
ATOM 710 O O . ILE A 1 93 ? 8.396 -5.974 -6.007 1.00 77.12 93 ILE A O 1
ATOM 714 N N . GLY A 1 94 ? 9.862 -7.550 -6.640 1.00 76.75 94 GLY A N 1
ATOM 715 C CA . GLY A 1 94 ? 9.839 -8.288 -5.383 1.00 76.75 94 GLY A CA 1
ATOM 716 C C . GLY A 1 94 ? 10.216 -7.421 -4.181 1.00 76.75 94 GLY A C 1
ATOM 717 O O . GLY A 1 94 ? 9.488 -7.377 -3.192 1.00 76.75 94 GLY A O 1
ATOM 718 N N . ILE A 1 95 ? 11.326 -6.689 -4.269 1.00 78.56 95 ILE A N 1
ATOM 719 C CA . ILE A 1 95 ? 11.863 -5.915 -3.140 1.00 78.56 95 ILE A CA 1
ATOM 720 C C . ILE A 1 95 ? 11.098 -4.608 -2.924 1.00 78.56 95 ILE A C 1
ATOM 722 O O . ILE A 1 95 ? 10.849 -4.225 -1.783 1.00 78.56 95 ILE A O 1
ATOM 726 N N . THR A 1 96 ? 10.739 -3.907 -3.999 1.00 78.94 96 THR A N 1
ATOM 727 C CA . THR A 1 96 ? 10.192 -2.543 -3.902 1.00 78.94 96 THR A CA 1
ATOM 728 C C . THR A 1 96 ? 8.675 -2.503 -3.847 1.00 78.94 96 THR A C 1
ATOM 730 O O . THR A 1 96 ? 8.125 -1.556 -3.296 1.00 78.94 96 THR A O 1
ATOM 733 N N . LEU A 1 97 ? 7.995 -3.555 -4.311 1.00 78.56 97 LEU A N 1
ATOM 734 C CA . LEU A 1 97 ? 6.538 -3.628 -4.307 1.00 78.56 97 LEU A CA 1
ATOM 735 C C . LEU A 1 97 ? 6.025 -4.780 -3.438 1.00 78.56 97 LEU A C 1
ATOM 737 O O . LEU A 1 97 ? 5.302 -4.541 -2.471 1.00 78.56 97 LEU A O 1
ATOM 741 N N . ALA A 1 98 ? 6.410 -6.021 -3.747 1.00 81.69 98 ALA A N 1
ATOM 742 C CA . ALA A 1 98 ? 5.833 -7.198 -3.096 1.00 81.69 98 ALA A CA 1
ATOM 743 C C . ALA A 1 98 ? 6.229 -7.309 -1.612 1.00 81.69 98 ALA A C 1
ATOM 745 O O . ALA A 1 98 ? 5.387 -7.600 -0.766 1.00 81.69 98 ALA A O 1
ATOM 746 N N . GLY A 1 99 ? 7.486 -7.020 -1.270 1.00 84.25 99 GLY A N 1
ATOM 747 C CA . GLY A 1 99 ? 7.986 -7.045 0.107 1.00 84.25 99 GLY A CA 1
ATOM 748 C C . GLY A 1 99 ? 7.231 -6.082 1.035 1.00 84.25 99 GLY A C 1
ATOM 749 O O . GLY A 1 99 ? 6.639 -6.532 2.023 1.00 84.25 99 GLY A O 1
ATOM 750 N N . PRO A 1 100 ? 7.184 -4.770 0.723 1.00 80.38 100 PRO A N 1
ATOM 751 C CA . PRO A 1 100 ? 6.396 -3.799 1.477 1.00 80.38 100 PRO A CA 1
ATOM 752 C C . PRO A 1 100 ? 4.914 -4.174 1.551 1.00 80.38 100 PRO A C 1
ATOM 754 O O . PRO A 1 100 ? 4.315 -4.082 2.624 1.00 80.38 100 PRO A O 1
ATOM 757 N N . LEU A 1 101 ? 4.337 -4.658 0.445 1.00 82.75 101 LEU A N 1
ATOM 758 C CA . LEU A 1 101 ? 2.948 -5.108 0.389 1.00 82.75 101 LEU A CA 1
ATOM 759 C C . LEU A 1 101 ? 2.667 -6.233 1.393 1.00 82.75 101 LEU A C 1
ATOM 761 O O . LEU A 1 101 ? 1.710 -6.144 2.167 1.00 82.75 101 LEU A O 1
ATOM 765 N N . VAL A 1 102 ? 3.497 -7.278 1.407 1.00 85.06 102 VAL A N 1
ATOM 766 C CA . VAL A 1 102 ? 3.351 -8.424 2.317 1.00 85.06 102 VAL A CA 1
ATOM 767 C C . VAL A 1 102 ? 3.481 -7.971 3.769 1.00 85.06 102 VAL A C 1
ATOM 769 O O . VAL A 1 102 ? 2.637 -8.321 4.595 1.00 85.06 102 VAL A O 1
ATOM 772 N N . LEU A 1 103 ? 4.484 -7.145 4.082 1.00 83.88 103 LEU A N 1
ATOM 773 C CA . LEU A 1 103 ? 4.711 -6.645 5.440 1.00 83.88 103 LEU A CA 1
ATOM 774 C C . LEU A 1 103 ? 3.515 -5.831 5.956 1.00 83.88 103 LEU A C 1
ATOM 776 O O . LEU A 1 103 ? 3.053 -6.032 7.082 1.00 83.88 103 LEU A O 1
ATOM 780 N N . ILE A 1 104 ? 2.983 -4.936 5.124 1.00 79.50 104 ILE A N 1
ATOM 781 C CA . ILE A 1 104 ? 1.835 -4.093 5.474 1.00 79.50 104 ILE A CA 1
ATOM 782 C C . ILE A 1 104 ? 0.569 -4.936 5.609 1.00 79.50 104 ILE A C 1
ATOM 784 O O . ILE A 1 104 ? -0.188 -4.759 6.564 1.00 79.50 104 ILE A O 1
ATOM 788 N N . THR A 1 105 ? 0.355 -5.894 4.708 1.00 81.12 105 THR A N 1
ATOM 789 C CA . THR A 1 105 ? -0.795 -6.807 4.758 1.00 81.12 105 THR A CA 1
ATOM 790 C C . THR A 1 105 ? -0.765 -7.672 6.018 1.00 81.12 105 THR A C 1
ATOM 792 O O . THR A 1 105 ? -1.778 -7.785 6.711 1.00 81.12 105 THR A O 1
ATOM 795 N N . ALA A 1 106 ? 0.402 -8.209 6.385 1.00 83.19 106 ALA A N 1
ATOM 796 C CA . ALA A 1 106 ? 0.589 -8.964 7.621 1.00 83.19 106 ALA A CA 1
ATOM 797 C C . ALA A 1 106 ? 0.332 -8.098 8.867 1.00 83.19 106 ALA A C 1
ATOM 799 O O . ALA A 1 106 ? -0.382 -8.518 9.782 1.00 83.19 106 ALA A O 1
ATOM 800 N N . GLY A 1 107 ? 0.845 -6.862 8.883 1.00 79.81 107 GLY A N 1
ATOM 801 C CA . GLY A 1 107 ? 0.585 -5.897 9.952 1.00 79.81 107 GLY A CA 1
ATOM 802 C C . GLY A 1 107 ? -0.905 -5.572 10.104 1.00 79.81 107 GLY A C 1
ATOM 803 O O . GLY A 1 107 ? -1.441 -5.620 11.213 1.00 79.81 107 GLY A O 1
ATOM 804 N N . ASN A 1 108 ? -1.601 -5.322 8.992 1.00 78.94 108 ASN A N 1
ATOM 805 C CA . ASN A 1 108 ? -3.048 -5.094 8.973 1.00 78.94 108 ASN A CA 1
ATOM 806 C C . ASN A 1 108 ? -3.818 -6.299 9.525 1.00 78.94 108 ASN A C 1
ATOM 808 O O . ASN A 1 108 ? -4.710 -6.130 10.355 1.00 78.94 108 ASN A O 1
ATOM 812 N N . MET A 1 109 ? -3.442 -7.518 9.127 1.00 79.94 109 MET A N 1
ATOM 813 C CA . MET A 1 109 ? -4.070 -8.747 9.614 1.00 79.94 109 MET A CA 1
ATOM 814 C C . MET A 1 109 ? -3.884 -8.923 11.127 1.00 79.94 109 MET A C 1
ATOM 816 O O . MET A 1 109 ? -4.841 -9.216 11.847 1.00 79.94 109 MET A O 1
ATOM 820 N N . ALA A 1 110 ? -2.674 -8.687 11.640 1.00 81.88 110 ALA A N 1
ATOM 821 C CA . ALA A 1 110 ? -2.398 -8.760 13.073 1.00 81.88 110 ALA A CA 1
ATOM 822 C C . ALA A 1 110 ? -3.253 -7.755 13.865 1.00 81.88 110 ALA A C 1
ATOM 824 O O . ALA A 1 110 ? -3.878 -8.110 14.870 1.00 81.88 110 ALA A O 1
ATOM 825 N N . LEU A 1 111 ? -3.343 -6.512 13.385 1.00 73.38 111 LEU A N 1
ATOM 826 C CA . LEU A 1 111 ? -4.171 -5.472 13.996 1.00 73.38 111 LEU A CA 1
ATOM 827 C C . LEU A 1 111 ? -5.659 -5.800 13.936 1.00 73.38 111 LEU A C 1
ATOM 829 O O . LEU A 1 111 ? -6.375 -5.578 14.918 1.00 73.38 111 LEU A O 1
ATOM 833 N N . PHE A 1 112 ? -6.125 -6.376 12.831 1.00 74.88 112 PHE A N 1
ATOM 834 C CA . PHE A 1 112 ? -7.493 -6.854 12.701 1.00 74.88 112 PHE A CA 1
ATOM 835 C C . PHE A 1 112 ? -7.813 -7.931 13.748 1.00 74.88 112 PHE A C 1
ATOM 837 O O . PHE A 1 112 ? -8.798 -7.804 14.479 1.00 74.88 112 PHE A O 1
ATOM 844 N N . ILE A 1 113 ? -6.948 -8.938 13.909 1.00 79.31 113 ILE A N 1
ATOM 845 C CA . ILE A 1 113 ? -7.126 -10.002 14.909 1.00 79.31 113 ILE A CA 1
ATOM 846 C C . ILE A 1 113 ? -7.184 -9.416 16.327 1.00 79.31 113 ILE A C 1
ATOM 848 O O . ILE A 1 113 ? -8.070 -9.766 17.114 1.00 79.31 113 ILE A O 1
ATOM 852 N N . LEU A 1 114 ? -6.273 -8.498 16.663 1.00 76.44 114 LEU A N 1
ATOM 853 C CA . LEU A 1 114 ? -6.264 -7.818 17.963 1.00 76.44 114 LEU A CA 1
ATOM 854 C C . LEU A 1 114 ? -7.548 -7.013 18.194 1.00 76.44 114 LEU A C 1
ATOM 856 O O . LEU A 1 114 ? -8.141 -7.077 19.275 1.00 76.44 114 LEU A O 1
ATOM 860 N N . THR A 1 115 ? -8.008 -6.307 17.164 1.00 71.12 115 THR A N 1
ATOM 861 C CA . THR A 1 115 ? -9.243 -5.522 17.185 1.00 71.12 115 THR A CA 1
ATOM 862 C C . THR A 1 115 ? -10.458 -6.401 17.444 1.00 71.12 115 THR A C 1
ATOM 864 O O . THR A 1 115 ? -11.223 -6.132 18.368 1.00 71.12 115 THR A O 1
ATOM 867 N N . VAL A 1 116 ? -10.618 -7.489 16.686 1.00 73.81 116 VAL A N 1
ATOM 868 C CA . VAL A 1 116 ? -11.733 -8.433 16.837 1.00 73.81 116 VAL A CA 1
ATOM 869 C C . VAL A 1 116 ? -11.724 -9.074 18.220 1.00 73.81 116 VAL A C 1
ATOM 871 O O . VAL A 1 116 ? -12.767 -9.143 18.872 1.00 73.81 116 VAL A O 1
ATOM 874 N N . ARG A 1 117 ? -10.554 -9.492 18.719 1.00 78.06 117 ARG A N 1
ATOM 875 C CA . ARG A 1 117 ? -10.416 -10.034 20.081 1.00 78.06 117 ARG A CA 1
ATOM 876 C C . ARG A 1 117 ? -10.846 -9.019 21.135 1.00 78.06 117 ARG A C 1
ATOM 878 O O . ARG A 1 117 ? -11.569 -9.372 22.066 1.00 78.06 117 ARG A O 1
ATOM 885 N N . LYS A 1 118 ? -10.450 -7.753 20.984 1.00 69.88 118 LYS A N 1
ATOM 886 C CA . LYS A 1 118 ? -10.812 -6.682 21.919 1.00 69.88 118 LYS A CA 1
ATOM 887 C C . LYS A 1 118 ? -12.296 -6.331 21.833 1.00 69.88 118 LYS A C 1
ATOM 889 O O . LYS A 1 118 ? -12.923 -6.189 22.876 1.00 69.88 118 LYS A O 1
ATOM 894 N N . ILE A 1 119 ? -12.885 -6.292 20.637 1.00 70.94 119 ILE A N 1
ATOM 895 C CA . ILE A 1 119 ? -14.332 -6.112 20.444 1.00 70.94 119 ILE A CA 1
ATOM 896 C C . ILE A 1 119 ? -15.107 -7.261 21.088 1.00 70.94 119 ILE A C 1
ATOM 898 O O . ILE A 1 119 ? -16.057 -6.996 21.815 1.00 70.94 119 ILE A O 1
ATOM 902 N N . HIS A 1 120 ? -14.704 -8.519 20.891 1.00 73.31 120 HIS A N 1
ATOM 903 C CA . HIS A 1 120 ? -15.349 -9.661 21.544 1.00 73.31 120 HIS A CA 1
ATOM 904 C C . HIS A 1 120 ? -15.205 -9.615 23.065 1.00 73.31 120 HIS A C 1
ATOM 906 O O . HIS A 1 120 ? -16.180 -9.854 23.774 1.00 73.31 120 HIS A O 1
ATOM 912 N N . LYS A 1 121 ? -14.023 -9.254 23.577 1.00 70.69 121 LYS A N 1
ATOM 913 C CA . LYS A 1 121 ? -13.797 -9.079 25.016 1.00 70.69 121 LYS A CA 1
ATOM 914 C C . LYS A 1 121 ? -14.682 -7.967 25.584 1.00 70.69 121 LYS A C 1
ATOM 916 O O . LYS A 1 121 ? -15.327 -8.174 26.601 1.00 70.69 121 LYS A O 1
ATOM 921 N N . ILE A 1 122 ? -14.778 -6.826 24.904 1.00 64.69 122 ILE A N 1
ATOM 922 C CA . ILE A 1 122 ? -15.648 -5.711 25.299 1.00 64.69 122 ILE A CA 1
ATOM 923 C C . ILE A 1 122 ? -17.122 -6.113 25.191 1.00 64.69 122 ILE A C 1
ATOM 925 O O . ILE A 1 122 ? -17.869 -5.842 26.114 1.00 64.69 122 ILE A O 1
ATOM 929 N N . ARG A 1 123 ? -17.559 -6.806 24.134 1.00 65.50 123 ARG A N 1
ATOM 930 C CA . ARG A 1 123 ? -18.942 -7.306 24.017 1.00 65.50 123 ARG A CA 1
ATOM 931 C C . ARG A 1 123 ? -19.304 -8.296 25.127 1.00 65.50 123 ARG A C 1
ATOM 933 O O . ARG A 1 123 ? -20.438 -8.280 25.580 1.00 65.50 123 ARG A O 1
ATOM 940 N N . ARG A 1 124 ? -18.354 -9.120 25.586 1.00 62.97 124 ARG A N 1
ATOM 941 C CA . ARG A 1 124 ? -18.547 -10.012 26.744 1.00 62.97 124 ARG A CA 1
ATOM 942 C C . ARG A 1 124 ? -18.563 -9.265 28.084 1.00 62.97 124 ARG A C 1
ATOM 944 O O . ARG A 1 124 ? -19.237 -9.716 28.999 1.00 62.97 124 ARG A O 1
ATOM 951 N N . LEU A 1 125 ? -17.830 -8.155 28.205 1.00 58.22 125 LEU A N 1
ATOM 952 C CA . LEU A 1 125 ? -17.727 -7.363 29.441 1.00 58.22 125 LEU A CA 1
ATOM 953 C C . LEU A 1 125 ? -18.803 -6.266 29.561 1.00 58.22 125 LEU A C 1
ATOM 955 O O . LEU A 1 125 ? -1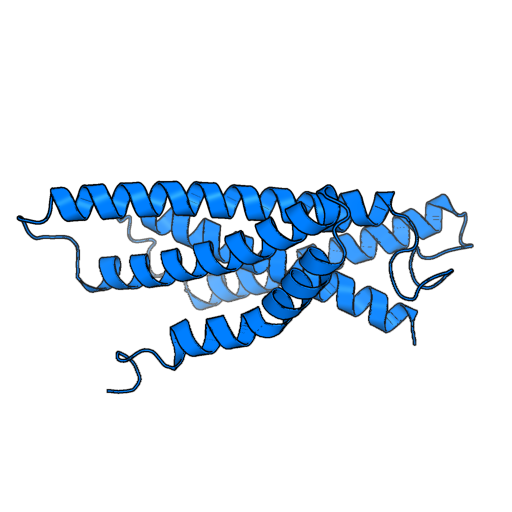9.211 -5.918 30.663 1.00 58.22 125 LEU A O 1
ATOM 959 N N . VAL A 1 126 ? -19.317 -5.745 28.446 1.00 52.16 126 VAL A N 1
ATOM 960 C CA . VAL A 1 126 ? -20.333 -4.681 28.402 1.00 52.16 126 VAL A CA 1
ATOM 961 C C . VAL A 1 126 ? -21.733 -5.298 28.514 1.00 52.16 126 VAL A C 1
ATOM 963 O O . VAL A 1 126 ? -22.543 -5.266 27.594 1.00 52.16 126 VAL A O 1
ATOM 966 N N . ARG A 1 127 ? -21.989 -5.878 29.693 1.00 51.75 127 ARG A N 1
ATOM 967 C CA . ARG A 1 127 ? -23.197 -5.595 30.485 1.00 51.75 127 ARG A CA 1
ATOM 968 C C . ARG A 1 127 ? -22.995 -4.359 31.378 1.00 51.75 127 ARG A C 1
ATOM 970 O O . ARG A 1 127 ? -23.977 -3.848 31.897 1.00 51.75 127 ARG A O 1
ATOM 977 N N . SER A 1 128 ? -21.764 -3.854 31.529 1.00 46.22 128 SER A N 1
ATOM 978 C CA . SER A 1 128 ? -21.478 -2.616 32.259 1.00 46.22 128 SER A CA 1
ATOM 979 C C . SER A 1 128 ? -20.812 -1.549 31.386 1.00 46.22 128 SER A C 1
ATOM 981 O O . SER A 1 128 ? -19.994 -1.823 30.506 1.00 46.22 128 SER A O 1
ATOM 983 N N . ASP A 1 129 ? -21.230 -0.325 31.654 1.00 61.47 129 ASP A N 1
ATOM 984 C CA . ASP A 1 129 ? -20.992 0.937 30.966 1.00 61.47 129 ASP A CA 1
ATOM 985 C C . ASP A 1 129 ? -19.521 1.432 30.990 1.00 61.47 129 ASP A C 1
ATOM 987 O O . ASP A 1 129 ? -18.688 0.843 31.675 1.00 61.47 129 ASP A O 1
ATOM 991 N N . ALA A 1 130 ? -19.229 2.524 30.255 1.00 48.47 130 ALA A N 1
ATOM 992 C CA . ALA A 1 130 ? -18.077 3.460 30.388 1.00 48.47 130 ALA A CA 1
ATOM 993 C C . ALA A 1 130 ? -17.058 3.607 29.228 1.00 48.47 130 ALA A C 1
ATOM 995 O O . ALA A 1 130 ? -16.168 4.451 29.312 1.00 48.47 130 ALA A O 1
ATOM 996 N N . ALA A 1 131 ? -17.172 2.887 28.106 1.00 51.38 131 ALA A N 1
ATOM 997 C CA . ALA A 1 131 ? -16.446 3.270 26.880 1.00 51.38 131 ALA A CA 1
ATOM 998 C C . ALA A 1 131 ? -17.399 4.014 25.937 1.00 51.38 131 ALA A C 1
ATOM 1000 O O . ALA A 1 131 ? -18.387 3.422 25.484 1.00 51.38 131 ALA A O 1
ATOM 1001 N N . SER A 1 132 ? -17.109 5.296 25.668 1.00 57.91 132 SER A N 1
ATOM 1002 C CA . SER A 1 132 ? -17.960 6.189 24.876 1.00 57.91 132 SER A CA 1
ATOM 1003 C C . SER A 1 132 ? -18.382 5.521 23.563 1.00 57.91 132 SER A C 1
ATOM 1005 O O . SER A 1 132 ? -17.584 4.893 22.858 1.00 57.91 132 SER A O 1
ATOM 1007 N N . ARG A 1 133 ? -19.677 5.620 23.244 1.00 59.50 133 ARG A N 1
ATOM 1008 C CA . ARG A 1 133 ? -20.304 5.039 22.042 1.00 59.50 133 ARG A CA 1
ATOM 1009 C C . ARG A 1 133 ? -19.546 5.408 20.760 1.00 59.50 133 ARG A C 1
ATOM 1011 O O . ARG A 1 133 ? -19.517 4.627 19.809 1.00 59.50 133 ARG A O 1
ATOM 1018 N N . ASP A 1 134 ? -18.884 6.558 20.770 1.00 58.50 134 ASP A N 1
ATOM 1019 C CA . ASP A 1 134 ? -18.104 7.077 19.655 1.00 58.50 134 ASP A CA 1
ATOM 1020 C C . ASP A 1 134 ? -16.751 6.373 19.475 1.00 58.50 134 ASP A C 1
ATOM 1022 O O . ASP A 1 134 ? -16.415 5.969 18.363 1.00 58.50 134 ASP A O 1
ATOM 1026 N N . SER A 1 135 ? -16.034 6.065 20.564 1.00 61.50 135 SER A N 1
ATOM 1027 C CA . SER A 1 135 ? -14.814 5.245 20.496 1.00 61.50 135 SER A CA 1
ATOM 1028 C C . SER A 1 135 ? -15.110 3.845 19.951 1.00 61.50 135 SER A C 1
ATOM 1030 O O . SER A 1 135 ? -14.377 3.336 19.109 1.00 61.50 135 SER A O 1
ATOM 1032 N N . LYS A 1 136 ? -16.238 3.245 20.366 1.00 63.53 136 LYS A N 1
ATOM 1033 C CA . LYS A 1 136 ? -16.708 1.939 19.866 1.00 63.53 136 LYS A CA 1
ATOM 1034 C C . LYS A 1 136 ? -17.085 1.979 18.379 1.00 63.53 136 LYS A C 1
ATOM 1036 O O . LYS A 1 136 ? -16.822 1.015 17.662 1.00 63.53 136 LYS A O 1
ATOM 1041 N N . THR A 1 137 ? -17.696 3.073 17.921 1.00 66.56 137 THR A N 1
ATOM 1042 C CA . THR A 1 137 ? -18.128 3.230 16.522 1.00 66.56 137 THR A CA 1
ATOM 1043 C C . THR A 1 137 ? -16.931 3.414 15.594 1.00 66.56 137 THR A C 1
ATOM 1045 O O . THR A 1 137 ? -16.817 2.694 14.604 1.00 66.56 137 THR A O 1
ATOM 1048 N N . ASN A 1 138 ? -15.992 4.288 15.964 1.00 68.06 138 ASN A N 1
ATOM 1049 C CA . ASN A 1 138 ? -14.740 4.480 15.231 1.00 68.06 138 ASN A CA 1
ATOM 1050 C C . ASN A 1 138 ? -13.964 3.163 15.119 1.00 68.06 138 ASN A C 1
ATOM 1052 O O . ASN A 1 138 ? -13.510 2.794 14.041 1.00 68.06 138 ASN A O 1
ATOM 1056 N N . LEU A 1 139 ? -13.913 2.388 16.205 1.00 67.19 139 LEU A N 1
ATOM 1057 C CA . LEU A 1 139 ? -13.285 1.070 16.223 1.00 67.19 139 LEU A CA 1
ATOM 1058 C C . LEU A 1 139 ? -13.828 0.112 15.168 1.00 67.19 139 LEU A C 1
ATOM 1060 O O . LEU A 1 139 ? -13.065 -0.557 14.478 1.00 67.19 139 LEU A O 1
ATOM 1064 N N . TYR A 1 140 ? -15.153 0.018 15.087 1.00 71.50 140 TYR A N 1
ATOM 1065 C CA . TYR A 1 140 ? -15.837 -0.889 14.179 1.00 71.50 140 TYR A CA 1
ATOM 1066 C C . TYR A 1 140 ? -15.602 -0.488 12.721 1.00 71.50 140 TYR A C 1
ATOM 1068 O O . TYR A 1 140 ? -15.321 -1.340 11.881 1.00 71.50 140 TYR A O 1
ATOM 1076 N N . ILE A 1 141 ? -15.659 0.815 12.446 1.00 73.62 141 ILE A N 1
ATOM 1077 C CA . ILE A 1 141 ? -15.392 1.385 11.128 1.00 73.62 141 ILE A CA 1
ATOM 1078 C C . ILE A 1 141 ? -13.951 1.076 10.690 1.00 73.62 141 ILE A C 1
ATOM 1080 O O . ILE A 1 141 ? -13.736 0.547 9.599 1.00 73.62 141 ILE A O 1
ATOM 1084 N N . TYR A 1 142 ? -12.967 1.321 11.558 1.00 71.81 142 TYR A N 1
ATOM 1085 C CA . TYR A 1 142 ? -11.567 1.018 11.258 1.00 71.81 142 TYR A CA 1
ATOM 1086 C C . TYR A 1 142 ? -11.303 -0.485 11.128 1.00 71.81 142 TYR A C 1
ATOM 1088 O O . TYR A 1 142 ? -10.506 -0.897 10.287 1.00 71.81 142 TYR A O 1
ATOM 1096 N N . ALA A 1 143 ? -11.981 -1.321 11.924 1.00 72.19 143 ALA A N 1
ATOM 1097 C CA . ALA A 1 143 ? -11.852 -2.773 11.829 1.00 72.19 143 ALA A CA 1
ATOM 1098 C C . ALA A 1 143 ? -12.299 -3.247 10.450 1.00 72.19 143 ALA A C 1
ATOM 1100 O O . ALA A 1 143 ? -11.544 -3.933 9.773 1.00 72.19 143 ALA A O 1
ATOM 1101 N N . LYS A 1 144 ? -13.486 -2.803 10.023 1.00 76.81 144 LYS A N 1
ATOM 1102 C CA . LYS A 1 144 ?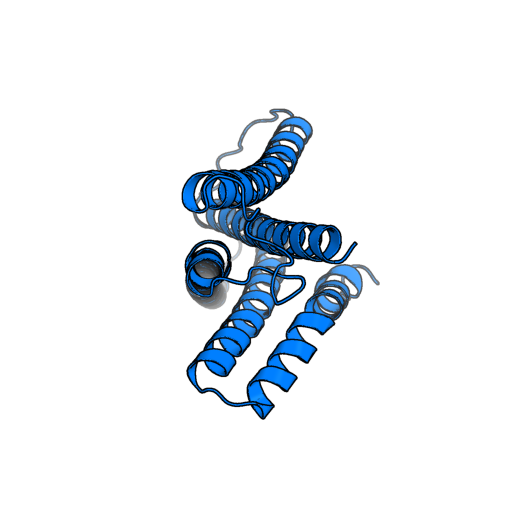 -14.063 -3.109 8.714 1.00 76.81 144 LYS A CA 1
ATOM 1103 C C . LYS A 1 144 ? -13.126 -2.694 7.577 1.00 76.81 144 LYS A C 1
ATOM 1105 O O . LYS A 1 144 ? -12.897 -3.481 6.664 1.00 76.81 144 LYS A O 1
ATOM 1110 N N . LEU A 1 145 ? -12.550 -1.495 7.663 1.00 77.69 145 LEU A N 1
ATOM 1111 C CA . LEU A 1 145 ? -11.578 -0.988 6.693 1.00 77.69 145 LEU A CA 1
ATOM 1112 C C . LEU A 1 145 ? -10.338 -1.877 6.583 1.00 77.69 145 LEU A C 1
ATOM 1114 O O . LEU A 1 145 ? -9.959 -2.282 5.487 1.00 77.69 145 LEU A O 1
ATOM 1118 N N . SER A 1 146 ? -9.732 -2.204 7.725 1.00 76.62 146 SER A N 1
ATOM 1119 C CA . SER A 1 146 ? -8.538 -3.046 7.783 1.00 76.62 146 SER A CA 1
ATOM 1120 C C . SER A 1 146 ? -8.808 -4.451 7.231 1.00 76.62 146 SER A C 1
ATOM 1122 O O . SER A 1 146 ? -7.995 -4.966 6.465 1.00 76.62 146 SER A O 1
ATOM 1124 N N . THR A 1 147 ? -9.972 -5.044 7.534 1.00 76.94 147 THR A N 1
ATOM 1125 C CA . THR A 1 147 ? -10.362 -6.356 6.991 1.00 76.94 147 THR A CA 1
ATOM 1126 C C . THR A 1 147 ? -10.509 -6.328 5.481 1.00 76.94 147 THR A C 1
ATOM 1128 O O . THR A 1 147 ? -9.996 -7.225 4.825 1.00 76.94 147 THR A O 1
ATOM 1131 N N . MET A 1 148 ? -11.211 -5.331 4.926 1.00 80.56 148 MET A N 1
ATOM 1132 C CA . MET A 1 148 ? -11.455 -5.280 3.482 1.00 80.56 148 MET A CA 1
ATOM 1133 C C . MET A 1 148 ? -10.144 -5.127 2.715 1.00 80.56 148 MET A C 1
ATOM 1135 O O . MET A 1 148 ? -9.865 -5.916 1.819 1.00 80.56 148 MET A O 1
ATOM 1139 N N . THR A 1 149 ? -9.297 -4.182 3.128 1.00 80.62 149 THR A N 1
ATOM 1140 C CA . THR A 1 149 ? -7.993 -3.969 2.494 1.00 80.62 149 THR A CA 1
ATOM 1141 C C . THR A 1 149 ? -7.072 -5.177 2.674 1.00 80.62 149 THR A C 1
ATOM 1143 O O . THR A 1 149 ? -6.475 -5.636 1.708 1.00 80.62 149 THR A O 1
ATOM 1146 N N . GLY A 1 150 ? -6.980 -5.743 3.882 1.00 80.06 150 GLY A N 1
ATOM 1147 C CA . GLY A 1 150 ? -6.145 -6.919 4.140 1.00 80.06 150 GLY A CA 1
ATOM 1148 C C . GLY A 1 150 ? -6.599 -8.169 3.380 1.00 80.06 150 GLY A C 1
ATOM 1149 O O . GLY A 1 150 ? -5.757 -8.908 2.881 1.00 80.06 150 GLY A O 1
ATOM 1150 N N . ALA A 1 151 ? -7.910 -8.396 3.253 1.00 82.94 151 ALA A N 1
ATOM 1151 C CA . ALA A 1 151 ? -8.460 -9.542 2.531 1.00 82.94 151 ALA A CA 1
ATOM 1152 C C . ALA A 1 151 ? -8.222 -9.444 1.018 1.00 82.94 151 ALA A C 1
ATOM 1154 O O . ALA A 1 151 ? -7.858 -10.442 0.402 1.00 82.94 151 ALA A O 1
ATOM 1155 N N . PHE A 1 152 ? -8.381 -8.257 0.424 1.00 87.12 152 PHE A N 1
ATOM 1156 C CA . PHE A 1 152 ? -8.146 -8.0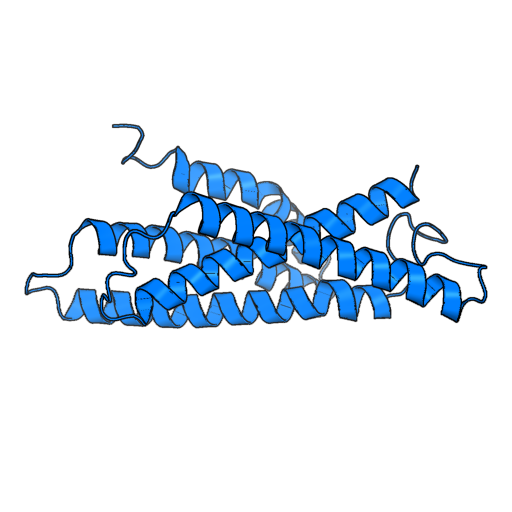61 -1.012 1.00 87.12 152 PHE A CA 1
ATOM 1157 C C . PHE A 1 152 ? -6.677 -8.262 -1.385 1.00 87.12 152 PHE A C 1
ATOM 1159 O O . PHE A 1 152 ? -6.382 -8.908 -2.392 1.00 87.12 152 PHE A O 1
ATOM 1166 N N . TRP A 1 153 ? -5.759 -7.799 -0.534 1.00 86.06 153 TRP A N 1
ATOM 1167 C CA . TRP A 1 153 ? -4.331 -8.033 -0.724 1.00 86.06 153 TRP A CA 1
ATOM 1168 C C . TRP A 1 153 ? -3.917 -9.476 -0.472 1.00 86.06 153 TRP A C 1
ATOM 1170 O O . TRP A 1 153 ? -3.148 -10.029 -1.252 1.00 86.06 153 TRP A O 1
ATOM 1180 N N . ALA A 1 154 ? -4.446 -10.114 0.574 1.00 86.00 154 ALA A N 1
ATOM 1181 C CA . ALA A 1 154 ? -4.185 -11.526 0.831 1.00 86.00 154 ALA A CA 1
ATOM 1182 C C . ALA A 1 154 ? -4.658 -12.400 -0.338 1.00 86.00 154 ALA A C 1
ATOM 1184 O O . ALA A 1 154 ? -3.936 -13.298 -0.757 1.00 86.00 154 ALA A O 1
ATOM 1185 N N . LEU A 1 155 ? -5.832 -12.101 -0.903 1.00 87.81 155 LEU A N 1
ATOM 1186 C CA . LEU A 1 155 ? -6.346 -12.795 -2.078 1.00 87.81 155 LEU A CA 1
ATOM 1187 C C . LEU A 1 155 ? -5.436 -12.606 -3.297 1.00 87.81 155 LEU A C 1
ATOM 1189 O O . LEU A 1 155 ? -5.138 -13.585 -3.971 1.00 87.81 155 LEU A O 1
ATOM 1193 N N . ALA A 1 156 ? -4.963 -11.382 -3.550 1.00 86.56 156 ALA A N 1
ATOM 1194 C CA . ALA A 1 156 ? -4.021 -11.108 -4.636 1.00 86.56 156 ALA A CA 1
ATOM 1195 C C . ALA A 1 156 ? -2.699 -11.871 -4.461 1.00 86.56 156 ALA A C 1
ATOM 1197 O O . ALA A 1 156 ? -2.212 -12.482 -5.404 1.00 86.56 156 ALA A O 1
ATOM 1198 N N . ILE A 1 157 ? -2.157 -11.903 -3.241 1.00 85.88 157 ILE A N 1
ATOM 1199 C CA . ILE A 1 157 ? -0.933 -12.647 -2.925 1.00 85.88 157 ILE A CA 1
ATOM 1200 C C . ILE A 1 157 ? -1.140 -14.152 -3.148 1.00 85.88 157 ILE A C 1
ATOM 1202 O O . ILE A 1 157 ? -0.320 -14.793 -3.796 1.00 85.88 157 ILE A O 1
ATOM 1206 N N . VAL A 1 158 ? -2.247 -14.719 -2.654 1.00 87.75 158 VAL A N 1
ATOM 1207 C CA . VAL A 1 158 ? -2.577 -16.143 -2.842 1.00 87.75 158 VAL A CA 1
ATOM 1208 C C . VAL A 1 158 ? -2.777 -16.484 -4.321 1.00 87.75 158 VAL A C 1
ATOM 1210 O O . VAL A 1 158 ? -2.343 -17.546 -4.755 1.00 87.75 158 VAL A O 1
ATOM 1213 N N . ALA A 1 159 ? -3.393 -15.592 -5.100 1.00 88.19 159 ALA A N 1
ATOM 1214 C CA . ALA A 1 159 ? -3.579 -15.774 -6.536 1.00 88.19 159 ALA A CA 1
ATOM 1215 C C . ALA A 1 159 ? -2.252 -15.882 -7.296 1.00 88.19 159 ALA A C 1
ATOM 1217 O O . ALA A 1 159 ? -2.111 -16.765 -8.138 1.00 88.19 159 ALA A O 1
ATOM 1218 N N . GLU A 1 160 ? -1.287 -15.023 -6.964 1.00 84.88 160 GLU A N 1
ATOM 1219 C CA . GLU A 1 160 ? 0.060 -15.058 -7.545 1.00 84.88 160 GLU A CA 1
ATOM 1220 C C . GLU A 1 160 ? 0.859 -16.288 -7.077 1.00 84.88 160 GLU A C 1
ATOM 1222 O O . GLU A 1 160 ? 1.587 -16.884 -7.859 1.00 84.88 160 GLU A O 1
ATOM 1227 N N . LEU A 1 161 ? 0.698 -16.724 -5.821 1.00 85.75 161 LEU A N 1
ATOM 1228 C CA . LEU A 1 161 ? 1.377 -17.916 -5.282 1.00 85.75 161 LEU A CA 1
ATOM 1229 C C . LEU A 1 161 ? 0.885 -19.234 -5.889 1.00 85.75 161 LEU A C 1
ATOM 1231 O O . LEU A 1 161 ? 1.663 -20.176 -6.011 1.00 85.75 161 LEU A O 1
ATOM 1235 N N . LEU A 1 162 ? -0.409 -19.324 -6.200 1.00 88.62 162 LEU A N 1
ATOM 1236 C CA . LEU A 1 162 ? -1.025 -20.525 -6.769 1.00 88.62 162 LEU A CA 1
ATOM 1237 C C . LEU A 1 162 ? -0.973 -20.560 -8.301 1.00 88.62 162 LEU A C 1
ATOM 1239 O O . LEU A 1 162 ? -1.459 -21.527 -8.881 1.00 88.62 162 LEU A O 1
ATOM 1243 N N . ASP A 1 163 ? -0.445 -19.506 -8.930 1.00 86.69 163 ASP A N 1
ATOM 1244 C CA . ASP A 1 163 ? -0.444 -19.291 -10.383 1.00 86.69 163 ASP A CA 1
ATOM 1245 C C . ASP A 1 163 ? -1.826 -19.551 -11.020 1.00 86.69 163 ASP A C 1
ATOM 1247 O O . ASP A 1 163 ? -1.980 -20.153 -12.080 1.00 86.69 163 ASP A O 1
ATOM 1251 N N . ALA A 1 164 ? -2.879 -19.148 -10.301 1.00 87.94 164 ALA A N 1
ATOM 1252 C CA . ALA A 1 164 ? -4.259 -19.454 -10.651 1.00 87.94 164 ALA A CA 1
ATOM 1253 C C . ALA A 1 164 ? -4.891 -18.267 -11.383 1.00 87.94 164 ALA A C 1
ATOM 1255 O O . ALA A 1 164 ? -5.401 -17.343 -10.745 1.00 87.94 164 ALA A O 1
ATOM 1256 N N . ASP A 1 165 ? -4.919 -18.311 -12.716 1.00 90.50 165 ASP A N 1
ATOM 1257 C CA . ASP A 1 165 ? -5.403 -17.214 -13.571 1.00 90.50 165 ASP A CA 1
ATOM 1258 C C . ASP A 1 165 ? -6.786 -16.689 -13.172 1.00 90.50 165 ASP A C 1
ATOM 1260 O O . ASP A 1 165 ? -6.994 -15.483 -13.033 1.00 90.50 165 ASP A O 1
ATOM 1264 N N . ILE A 1 166 ? -7.731 -17.593 -12.897 1.00 91.69 166 ILE A N 1
ATOM 1265 C CA . ILE A 1 166 ? -9.088 -17.231 -12.460 1.00 91.69 166 ILE A CA 1
ATOM 1266 C C . ILE A 1 166 ? -9.033 -16.398 -11.174 1.00 91.69 166 ILE A C 1
ATOM 1268 O O . ILE A 1 166 ? -9.722 -15.384 -11.049 1.00 91.69 166 ILE A O 1
ATOM 1272 N N . LEU A 1 167 ? -8.196 -16.804 -10.216 1.00 88.12 167 LEU A N 1
ATOM 1273 C CA . LEU A 1 167 ? -8.065 -16.112 -8.941 1.00 88.12 167 LEU A CA 1
ATOM 1274 C C . LEU A 1 167 ? -7.382 -14.753 -9.116 1.00 88.12 167 LEU A C 1
ATOM 1276 O O . LEU A 1 167 ? -7.768 -13.801 -8.440 1.00 88.12 167 LEU A O 1
ATOM 1280 N N . ARG A 1 168 ? -6.436 -14.640 -10.057 1.00 88.88 168 ARG A N 1
ATOM 1281 C CA . ARG A 1 168 ? -5.774 -13.376 -10.413 1.00 88.88 168 ARG A CA 1
ATOM 1282 C C . ARG A 1 168 ? -6.778 -12.394 -11.002 1.00 88.88 168 ARG A C 1
ATOM 1284 O O . ARG A 1 168 ? -6.863 -11.272 -10.515 1.00 88.88 168 ARG A O 1
ATOM 1291 N N . TYR A 1 169 ? -7.622 -12.828 -11.941 1.00 90.62 169 TYR A N 1
ATOM 1292 C CA . TYR A 1 169 ? -8.689 -11.981 -12.486 1.00 90.62 169 TYR A CA 1
ATOM 1293 C C . TYR A 1 169 ? -9.658 -11.501 -11.403 1.00 90.62 169 TYR A C 1
ATOM 1295 O O . TYR A 1 169 ? -9.957 -10.307 -11.324 1.00 90.62 169 TYR A O 1
ATOM 1303 N N . ILE A 1 170 ? -10.112 -12.403 -10.527 1.00 91.69 170 ILE A N 1
ATOM 1304 C CA . ILE A 1 170 ? -10.996 -12.046 -9.409 1.00 91.69 170 ILE A CA 1
ATOM 1305 C C . ILE A 1 170 ? -10.305 -11.040 -8.480 1.00 91.69 170 ILE A C 1
ATOM 1307 O O . ILE A 1 170 ? -10.901 -10.024 -8.115 1.00 91.69 170 ILE A O 1
ATOM 1311 N N . ALA A 1 171 ? -9.046 -11.290 -8.116 1.00 88.75 171 ALA A N 1
ATOM 1312 C CA . ALA A 1 171 ? -8.274 -10.404 -7.259 1.00 88.75 171 ALA A CA 1
ATOM 1313 C C . ALA A 1 171 ? -8.085 -9.023 -7.899 1.00 88.75 171 ALA A C 1
ATOM 1315 O O . ALA A 1 171 ? -8.278 -8.017 -7.219 1.00 88.75 171 ALA A O 1
ATOM 1316 N N . SER A 1 172 ? -7.773 -8.945 -9.194 1.00 88.38 172 SER A N 1
ATOM 1317 C CA . SER A 1 172 ? -7.641 -7.680 -9.921 1.00 88.38 172 SER A CA 1
ATOM 1318 C C . SER A 1 172 ? -8.948 -6.889 -9.935 1.00 88.38 172 SER A C 1
ATOM 1320 O O . SER A 1 172 ? -8.932 -5.692 -9.652 1.00 88.38 172 SER A O 1
ATOM 1322 N N . VAL A 1 173 ? -10.088 -7.542 -10.188 1.00 91.81 173 VAL A N 1
ATOM 1323 C CA . VAL A 1 173 ? -11.408 -6.887 -10.166 1.00 91.81 173 VAL A CA 1
ATOM 1324 C C . VAL A 1 173 ? -11.745 -6.374 -8.764 1.00 91.81 173 VAL A C 1
ATOM 1326 O O . VAL A 1 173 ? -12.176 -5.231 -8.614 1.00 91.81 173 VAL A O 1
ATOM 1329 N N . LEU A 1 174 ? -11.511 -7.175 -7.721 1.00 87.81 174 LEU A N 1
ATOM 1330 C CA . LEU A 1 174 ? -11.769 -6.772 -6.335 1.00 87.81 174 LEU A CA 1
ATOM 1331 C C . LEU A 1 174 ? -10.866 -5.622 -5.880 1.00 87.81 174 LEU A C 1
ATOM 1333 O O . LEU A 1 174 ? -11.351 -4.693 -5.233 1.00 87.81 174 LEU A O 1
ATOM 1337 N N . ASN A 1 175 ? -9.583 -5.648 -6.249 1.00 86.31 175 ASN A N 1
ATOM 1338 C CA . ASN A 1 175 ? -8.660 -4.547 -5.977 1.00 86.31 175 ASN A CA 1
ATOM 1339 C C . ASN A 1 175 ? -9.061 -3.280 -6.751 1.00 86.31 175 ASN A C 1
ATOM 1341 O O . ASN A 1 175 ? -9.067 -2.196 -6.175 1.00 86.31 175 ASN A O 1
ATOM 1345 N N . GLY A 1 176 ? -9.505 -3.400 -8.007 1.00 85.44 176 GLY A N 1
ATOM 1346 C CA . GLY A 1 176 ? -10.050 -2.273 -8.774 1.00 85.44 176 GLY A CA 1
ATOM 1347 C C . GLY A 1 176 ? -11.319 -1.674 -8.152 1.00 85.44 176 GLY A C 1
ATOM 1348 O O . GLY A 1 176 ? -11.491 -0.457 -8.116 1.00 85.44 176 GLY A O 1
ATOM 1349 N N . LEU A 1 177 ? -12.188 -2.516 -7.585 1.00 88.12 177 LEU A N 1
ATOM 1350 C CA . LEU A 1 177 ? -13.412 -2.097 -6.894 1.00 88.12 177 LEU A CA 1
ATOM 1351 C C . LEU A 1 177 ? -13.185 -1.655 -5.443 1.00 88.12 177 LEU A C 1
ATOM 1353 O O . LEU A 1 177 ? -14.125 -1.182 -4.798 1.00 88.12 177 LEU A O 1
ATOM 1357 N N . GLN A 1 178 ? -11.966 -1.767 -4.910 1.00 85.56 178 GLN A 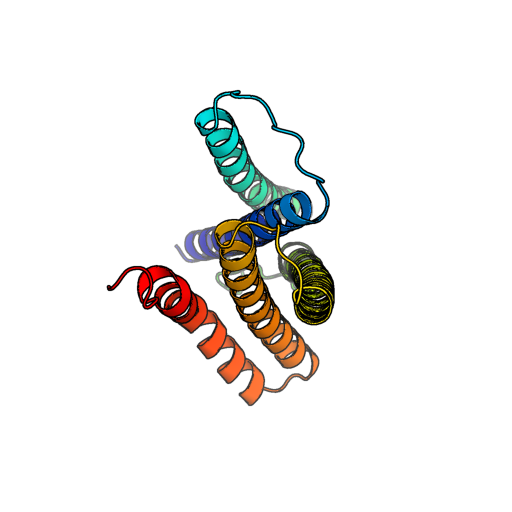N 1
ATOM 1358 C CA . GLN A 1 178 ? -11.667 -1.447 -3.515 1.00 85.56 178 GLN A CA 1
ATOM 1359 C C . GLN A 1 178 ? -12.127 -0.034 -3.140 1.00 85.56 178 GLN A C 1
ATOM 1361 O O . GLN A 1 178 ? -12.761 0.146 -2.100 1.00 85.56 178 GLN A O 1
ATOM 1366 N N . GLY A 1 179 ? -11.896 0.955 -4.009 1.00 83.31 179 GLY A N 1
ATOM 1367 C CA . GLY A 1 179 ? -12.344 2.334 -3.794 1.00 83.31 179 GLY A CA 1
ATOM 1368 C C . GLY A 1 179 ? -13.865 2.470 -3.647 1.00 83.31 179 GLY A C 1
ATOM 1369 O O . GLY A 1 179 ? -14.337 3.214 -2.788 1.00 83.31 179 GLY A O 1
ATOM 1370 N N . VAL A 1 180 ? -14.644 1.697 -4.411 1.00 86.56 180 VAL A N 1
ATOM 1371 C CA . VAL A 1 180 ? -16.115 1.683 -4.325 1.00 86.56 180 VAL A CA 1
ATOM 1372 C C . VAL A 1 180 ? -16.566 1.091 -2.991 1.00 86.56 180 VAL A C 1
ATOM 1374 O O . VAL A 1 180 ? -17.418 1.663 -2.313 1.00 86.56 180 VAL A O 1
ATOM 1377 N N . PHE A 1 181 ? -15.958 -0.018 -2.559 1.00 82.81 181 PHE A N 1
ATOM 1378 C CA . PHE A 1 181 ? -16.268 -0.626 -1.262 1.00 82.81 181 PHE A CA 1
ATOM 1379 C C . PHE A 1 181 ? -15.948 0.298 -0.084 1.00 82.81 181 PHE A C 1
ATOM 1381 O O . PHE A 1 181 ? -16.699 0.329 0.900 1.00 82.81 181 PHE A O 1
ATOM 1388 N N . LEU A 1 182 ? -14.861 1.068 -0.188 1.00 82.69 182 LEU A N 1
ATOM 1389 C CA . LEU A 1 182 ? -14.510 2.106 0.778 1.00 82.69 182 LEU A CA 1
ATOM 1390 C C . LEU A 1 182 ? -15.561 3.215 0.803 1.00 82.69 182 LEU A C 1
ATOM 1392 O O . LEU A 1 182 ? -16.088 3.528 1.871 1.00 82.69 182 LEU A O 1
ATOM 1396 N N . PHE A 1 183 ? -15.921 3.752 -0.362 1.00 83.62 183 PHE A N 1
ATOM 1397 C CA . PHE A 1 183 ? -16.937 4.792 -0.483 1.00 83.62 183 PHE A CA 1
ATOM 1398 C C . PHE A 1 183 ? -18.279 4.353 0.117 1.00 83.62 183 PHE A C 1
ATOM 1400 O O . PHE A 1 183 ? -18.816 5.024 0.998 1.00 83.62 183 PHE A O 1
ATOM 1407 N N . LEU A 1 184 ? -18.778 3.174 -0.262 1.00 82.00 184 LEU A N 1
ATOM 1408 C CA . LEU A 1 184 ? -20.034 2.633 0.264 1.00 82.00 184 LEU A CA 1
ATOM 1409 C C . LEU A 1 184 ? -19.975 2.384 1.778 1.00 82.00 184 LEU A C 1
ATOM 1411 O O . LEU A 1 184 ? -20.958 2.589 2.487 1.00 82.00 184 LEU A O 1
ATOM 1415 N N . SER A 1 185 ? -18.825 1.947 2.296 1.00 78.31 185 SER A N 1
ATOM 1416 C CA . SER A 1 185 ? -18.671 1.639 3.721 1.00 78.31 185 SER A CA 1
ATOM 1417 C C . SER A 1 185 ? -18.587 2.874 4.613 1.00 78.31 185 SER A C 1
ATOM 1419 O O . SER A 1 185 ? -19.037 2.806 5.759 1.00 78.31 185 SER A O 1
ATOM 1421 N N . PHE A 1 186 ? -17.992 3.962 4.120 1.00 73.19 186 PHE A N 1
ATOM 1422 C CA . PHE A 1 186 ? -17.712 5.164 4.906 1.00 73.19 186 PHE A CA 1
ATOM 1423 C C . PHE A 1 186 ? -18.678 6.312 4.625 1.00 73.19 186 PHE A C 1
ATOM 1425 O O . PHE A 1 186 ? -19.145 6.945 5.568 1.00 73.19 186 PHE A O 1
ATOM 1432 N N . VAL A 1 187 ? -18.989 6.567 3.354 1.00 76.38 187 VAL A N 1
ATOM 1433 C CA . VAL A 1 187 ? -19.813 7.705 2.924 1.00 76.38 187 VAL A CA 1
ATOM 1434 C C . VAL A 1 187 ? -21.292 7.330 2.928 1.00 76.38 187 VAL A C 1
ATOM 1436 O O . VAL A 1 187 ? -22.100 8.034 3.523 1.00 76.38 187 VAL A O 1
ATOM 1439 N N . CYS A 1 188 ? -21.656 6.174 2.364 1.00 69.50 188 CYS A N 1
ATOM 1440 C CA . CYS A 1 188 ? -23.052 5.714 2.300 1.00 69.50 188 CYS A CA 1
ATOM 1441 C C . CYS A 1 188 ? -23.533 5.005 3.580 1.00 69.50 188 CYS A C 1
ATOM 1443 O O . CYS A 1 188 ? -24.452 4.185 3.542 1.00 69.50 188 CYS A O 1
ATOM 1445 N N . ASN A 1 189 ? -22.914 5.276 4.730 1.00 65.50 189 ASN A N 1
ATOM 1446 C CA . ASN A 1 189 ? -23.333 4.658 5.980 1.00 65.50 189 ASN A CA 1
ATOM 1447 C C . ASN A 1 189 ? -24.605 5.345 6.510 1.00 65.50 189 ASN A C 1
ATOM 1449 O O . ASN A 1 189 ? -24.721 6.569 6.456 1.00 65.50 189 ASN A O 1
ATOM 1453 N N . LYS A 1 190 ? -25.533 4.579 7.103 1.00 53.72 190 LYS A N 1
ATOM 1454 C CA . LYS A 1 190 ? -26.807 5.083 7.671 1.00 53.72 190 LYS A CA 1
ATOM 1455 C C . LYS A 1 190 ? -26.638 6.202 8.713 1.00 53.72 190 LYS A C 1
ATOM 1457 O O . LYS A 1 190 ? -27.614 6.834 9.078 1.00 53.72 190 LYS A O 1
ATOM 1462 N N . ARG A 1 191 ? -25.417 6.418 9.215 1.00 57.47 191 ARG A N 1
ATOM 1463 C CA . ARG A 1 191 ? -25.051 7.496 10.148 1.00 57.47 191 ARG A CA 1
ATOM 1464 C C . ARG A 1 191 ? -24.832 8.858 9.465 1.00 57.47 191 ARG A C 1
ATOM 1466 O O . ARG A 1 191 ? -24.805 9.855 10.165 1.00 57.47 191 ARG A O 1
ATOM 1473 N N . VAL A 1 192 ? -24.584 8.878 8.152 1.00 57.84 192 VAL A N 1
ATOM 1474 C CA . VAL A 1 192 ? -24.355 10.096 7.345 1.00 57.84 192 VAL A CA 1
ATOM 1475 C C . VAL A 1 192 ? -25.599 10.449 6.531 1.00 57.84 192 VAL A C 1
ATOM 1477 O O . VAL A 1 192 ? -25.886 11.622 6.332 1.00 57.84 192 VAL A O 1
ATOM 1480 N N . LEU A 1 193 ? -26.343 9.437 6.073 1.00 55.53 193 LEU A N 1
ATOM 1481 C CA . LEU A 1 193 ? -27.544 9.619 5.251 1.00 55.53 193 LEU A CA 1
ATOM 1482 C C . LEU A 1 193 ? -28.833 9.904 6.047 1.00 55.53 193 LEU A C 1
ATOM 1484 O O . LEU A 1 193 ? -29.891 9.985 5.429 1.00 55.53 193 LEU A O 1
ATOM 1488 N N . ASN A 1 194 ? -28.769 9.994 7.380 1.00 40.56 194 ASN A N 1
ATOM 1489 C CA . ASN A 1 194 ? -29.942 10.111 8.247 1.00 40.56 194 ASN A CA 1
ATOM 1490 C C . ASN A 1 194 ? -29.715 11.109 9.380 1.00 40.56 194 ASN A C 1
ATOM 1492 O O . ASN A 1 194 ? -28.680 10.964 10.070 1.00 40.56 194 ASN A O 1
#

Sequence (194 aa):
MCTFFGMSTHFMWLWMFVWTFICSASMFRVFTAKTRSSGAGNATTHLIKLVTLSLVFPALVVAAVVTGSYFATSGAQIGYGDAQCYLDSPLLIGITLAGPLVLITAGNMALFILTVRKIHKIRRLVRSDAASRDSKTNLYIYAKLSTMTGAFWALAIVAELLDADILRYIASVLNGLQGVFLFLSFVCNKRVLN

Foldseek 3Di:
DLLVVQLVVQLVL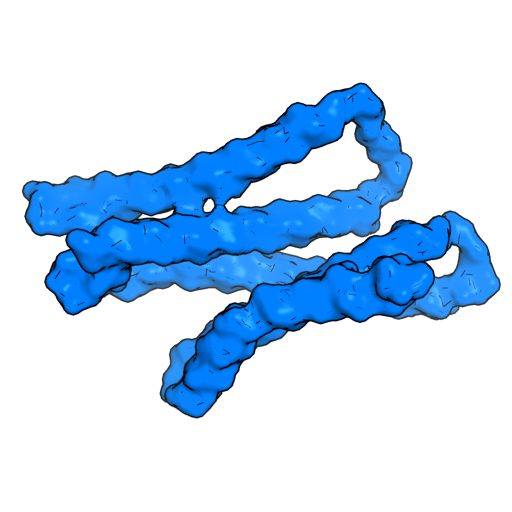LLVLLVLLVLLVVLVCLVPDPDDPPDPDPVVVVVVVSVVVSNVVSVVLSVCQQVVQCVVVVNPDRQADDPGSHGPDVVSCCPSRVVSLVVSLVSLVVSLVVLVVVLVVCVVVPVDDDDDPVSVVVSVLSSVLSCLSSVLSVQCVVCVVVVPPVSNVVSVVSVVCSVVVNCCSPVVDPVNVD

pLDDT: mean 76.35, std 11.59, range [40.56, 91.81]

Organism: Lymnaea stagnalis (NCBI:txid6523)

Radius of gyration: 20.09 Å; chains: 1; bounding box: 56×42×55 Å